Protein AF-A0A7C8HXV4-F1 (afdb_monomer_lite)

Radius of gyration: 32.76 Å; chains: 1; bounding box: 76×46×110 Å

Secondary structure (DSSP, 8-state):
--GGGTHHHHHHHHHHHHHHHHHHHHHHHHHHHHHHHHHHHHHHHHHHHHHHHHHHHHHHHHHHHHHHHHHHTTS-EEEEEEEETTEEEEEEEETTEE-----HHHHHHHHHHHHHHHHHHTHHHHTTPEEEEE---SS--HHHHHHHHHHIIIIIITTT--SEEEEE-S-HHHHHHHHHSPPPPS--TTS---------PPPP-

pLDDT: mean 75.81, std 14.18, range [35.12, 92.69]

Foldseek 3Di:
DVVVVCVVVVVVVVVVVVVVVVVVVVVVVVVVVVVVVVVVVVVVVVVVVVVVVQVLVQQLQVQLQVLQCVQPVQQRWHWDWDQDPVGTDTFTDRVPHTDPDDDPLRVLSSVLSSVLSNCVVCQVPQQEDEAEAEASDDDDDPSSLVSSLVSCQPRPQVVVSHPHYHYHHPDPVSVVSVVVGHHDPDDDPPDPDPPPDDPDDDDDD

Structure (mmCIF, N/CA/C/O backbone):
data_AF-A0A7C8HXV4-F1
#
_entry.id   AF-A0A7C8HXV4-F1
#
loop_
_atom_site.group_PDB
_atom_site.id
_atom_site.type_symbol
_atom_site.label_atom_id
_atom_site.label_alt_id
_atom_site.label_comp_id
_atom_site.label_asym_id
_atom_site.label_entity_id
_atom_site.label_seq_id
_atom_site.pdbx_PDB_ins_code
_atom_site.Cartn_x
_atom_site.Cartn_y
_atom_site.Cartn_z
_atom_site.occupancy
_atom_site.B_iso_or_equiv
_atom_site.auth_seq_id
_atom_site.auth_comp_id
_atom_site.auth_asym_id
_atom_site.auth_atom_id
_atom_site.pdbx_PDB_model_num
ATOM 1 N N . MET A 1 1 ? -52.756 25.825 73.556 1.00 52.72 1 MET A N 1
ATOM 2 C CA . MET A 1 1 ? -52.972 24.397 73.204 1.00 52.72 1 MET A CA 1
ATOM 3 C C . MET A 1 1 ? -52.881 24.039 71.703 1.00 52.72 1 MET A C 1
ATOM 5 O O . MET A 1 1 ? -52.789 22.853 71.403 1.00 52.72 1 MET A O 1
ATOM 9 N N . ARG A 1 2 ? -52.906 24.986 70.740 1.00 52.66 2 ARG A N 1
ATOM 10 C CA . ARG A 1 2 ? -52.762 24.676 69.291 1.00 52.66 2 ARG A CA 1
ATOM 11 C C . ARG A 1 2 ? -51.300 24.581 68.812 1.00 52.66 2 ARG A C 1
ATOM 13 O O . ARG A 1 2 ? -50.988 23.702 68.023 1.00 52.66 2 ARG A O 1
ATOM 20 N N . TYR A 1 3 ? -50.407 25.413 69.355 1.00 53.06 3 TYR A N 1
ATOM 21 C CA . TYR A 1 3 ? -48.995 25.487 68.944 1.00 53.06 3 TYR A CA 1
ATOM 22 C C . TYR A 1 3 ? -48.168 24.221 69.243 1.00 53.06 3 TYR A C 1
ATOM 24 O O . TYR A 1 3 ? -47.367 23.807 68.413 1.00 53.06 3 TYR A O 1
ATOM 32 N N . LEU A 1 4 ? -48.414 23.546 70.373 1.00 54.81 4 LEU A N 1
ATOM 33 C CA . LEU A 1 4 ? -47.686 22.324 70.758 1.00 54.81 4 LEU A CA 1
ATOM 34 C C . LEU A 1 4 ? -47.957 21.118 69.833 1.00 54.81 4 LEU A C 1
ATOM 36 O O . LEU A 1 4 ? -47.126 20.223 69.747 1.00 54.81 4 LEU A O 1
ATOM 40 N N . ARG A 1 5 ? -49.084 21.100 69.102 1.00 58.00 5 ARG A N 1
ATOM 41 C CA . ARG A 1 5 ? -49.440 20.014 68.165 1.00 58.00 5 ARG A CA 1
ATOM 42 C C . ARG A 1 5 ? -48.830 20.161 66.766 1.00 58.00 5 ARG A C 1
ATOM 44 O O . ARG A 1 5 ? -48.859 19.201 66.005 1.00 58.00 5 ARG A O 1
ATOM 51 N N . LEU A 1 6 ? -48.285 21.330 66.421 1.00 61.72 6 LEU A N 1
ATOM 52 C CA . LEU A 1 6 ? -47.768 21.627 65.075 1.00 61.72 6 LEU A CA 1
ATOM 53 C C . LEU A 1 6 ? -46.249 21.430 64.940 1.00 61.72 6 LEU A C 1
ATOM 55 O O . LEU A 1 6 ? -45.757 21.256 63.828 1.00 61.72 6 LEU A O 1
ATOM 59 N N . LEU A 1 7 ? -45.509 21.389 66.052 1.00 68.81 7 LEU A N 1
ATOM 60 C CA . LEU A 1 7 ? -44.058 21.151 66.068 1.00 68.81 7 LEU A CA 1
ATOM 61 C C . LEU A 1 7 ? -43.619 19.858 65.343 1.00 68.81 7 LEU A C 1
ATOM 63 O O . LEU A 1 7 ? -42.667 19.924 64.563 1.00 68.81 7 LEU A O 1
ATOM 67 N N . PRO A 1 8 ? -44.301 18.704 65.507 1.00 78.81 8 PRO A N 1
ATOM 68 C CA . PRO A 1 8 ? -43.936 17.478 64.791 1.00 78.81 8 PRO A CA 1
ATOM 69 C C . PRO A 1 8 ? -44.127 17.597 63.274 1.00 78.81 8 PRO A C 1
ATOM 71 O O . PRO A 1 8 ? -43.326 17.074 62.503 1.00 78.81 8 PRO A O 1
ATOM 74 N N . LEU A 1 9 ? -45.167 18.320 62.844 1.00 78.19 9 LEU A N 1
ATOM 75 C CA . LEU A 1 9 ? -45.483 18.556 61.434 1.00 78.19 9 LEU A CA 1
ATOM 76 C C . LEU A 1 9 ? -44.394 19.386 60.747 1.00 78.19 9 LEU A C 1
ATOM 78 O O . LEU A 1 9 ? -43.902 18.997 59.690 1.00 78.19 9 LEU A O 1
ATOM 82 N N . VAL A 1 10 ? -43.950 20.472 61.385 1.00 81.50 10 VAL A N 1
ATOM 83 C CA . VAL A 1 10 ? -42.862 21.321 60.868 1.00 81.50 10 VAL A CA 1
ATOM 84 C C . VAL A 1 10 ? -41.557 20.528 60.734 1.00 81.50 10 VAL A C 1
ATOM 86 O O . VAL A 1 10 ? -40.845 20.658 59.737 1.00 81.50 10 VAL A O 1
ATOM 89 N N . HIS A 1 11 ? -41.257 19.658 61.702 1.00 81.06 11 HIS A N 1
ATOM 90 C CA . HIS A 1 11 ? -40.053 18.828 61.668 1.00 81.06 11 HIS A CA 1
ATOM 91 C C . HIS A 1 11 ? -40.093 17.782 60.537 1.00 81.06 11 HIS A C 1
ATOM 93 O O . HIS A 1 11 ? -39.092 17.550 59.854 1.00 81.06 11 HIS A O 1
ATOM 99 N N . LEU A 1 12 ? -41.263 17.184 60.288 1.00 81.75 12 LEU A N 1
ATOM 100 C CA . LEU A 1 12 ? -41.471 16.248 59.181 1.00 81.75 12 LEU A CA 1
ATOM 101 C C . LEU A 1 12 ? -41.368 16.933 57.811 1.00 81.75 12 LEU A C 1
ATOM 103 O O . LEU A 1 12 ? -40.754 16.369 56.905 1.00 81.75 12 LEU A O 1
ATOM 107 N N . GLU A 1 13 ? -41.890 18.153 57.652 1.00 86.31 13 GLU A N 1
ATOM 108 C CA . GLU A 1 13 ? -41.744 18.909 56.402 1.00 86.31 13 GLU A CA 1
ATOM 109 C C . GLU A 1 13 ? -40.287 19.275 56.104 1.00 86.31 13 GLU A C 1
ATOM 111 O O . GLU A 1 13 ? -39.832 19.116 54.969 1.00 86.31 13 GLU A O 1
ATOM 116 N N . GLN A 1 14 ? -39.522 19.691 57.117 1.00 85.06 14 GLN A N 1
ATOM 117 C CA . GLN A 1 14 ? -38.088 19.956 56.965 1.00 85.06 14 GLN A CA 1
ATOM 118 C C . GLN A 1 14 ? -37.325 18.698 56.532 1.00 85.06 14 GLN A C 1
ATOM 120 O O . GLN A 1 14 ? -36.509 18.753 55.607 1.00 85.06 14 GLN A O 1
ATOM 125 N N . LYS A 1 15 ? -37.625 17.547 57.147 1.00 89.44 15 LYS A N 1
ATOM 126 C CA . LYS A 1 15 ? -37.007 16.260 56.798 1.00 89.44 15 LYS A CA 1
ATOM 127 C C . LYS A 1 15 ? -37.373 15.817 55.379 1.00 89.44 15 LYS A C 1
ATOM 129 O O . LYS A 1 15 ? -36.495 15.381 54.637 1.00 89.44 15 LYS A O 1
ATOM 134 N N . LYS A 1 16 ? -38.633 16.003 54.968 1.00 89.38 16 LYS A N 1
ATOM 135 C CA . LYS A 1 16 ? -39.103 15.746 53.597 1.00 89.38 16 LYS A CA 1
ATOM 136 C C . LYS A 1 16 ? -38.355 16.605 52.576 1.00 89.38 16 LYS A C 1
ATOM 138 O O . LYS A 1 16 ? -37.881 16.071 51.579 1.00 89.38 16 LYS A O 1
ATOM 143 N N . LYS A 1 17 ? -38.184 17.904 52.845 1.00 87.12 17 LYS A N 1
ATOM 144 C CA . LYS A 1 17 ? -37.451 18.832 51.965 1.00 87.12 17 LYS A CA 1
ATOM 145 C C . LYS A 1 17 ? -35.981 18.428 51.802 1.00 87.12 17 LYS A C 1
ATOM 147 O O . LYS A 1 17 ? -35.442 18.484 50.701 1.00 87.12 17 LYS A O 1
ATOM 152 N N . LYS A 1 18 ? -35.348 17.970 52.888 1.00 87.38 18 LYS A N 1
ATOM 153 C CA . LYS A 1 18 ? -33.961 17.476 52.883 1.00 87.38 18 LYS A CA 1
ATOM 154 C C . LYS A 1 18 ? -33.809 16.211 52.028 1.00 87.38 18 LYS A C 1
ATOM 156 O O . LYS A 1 18 ? -32.955 16.175 51.14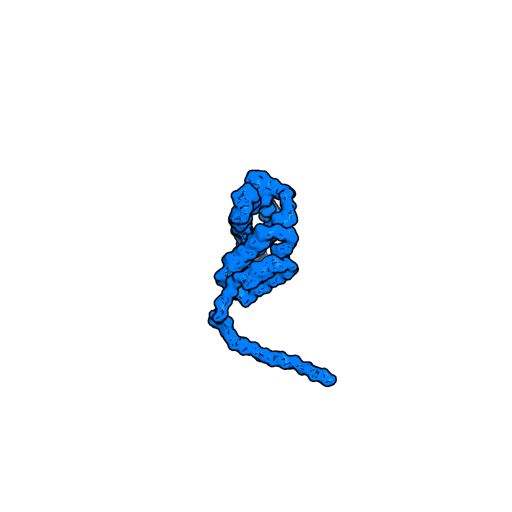9 1.00 87.38 18 LYS A O 1
ATOM 161 N N . LEU A 1 19 ? -34.704 15.237 52.217 1.00 82.56 19 LEU A N 1
ATOM 162 C CA . LEU A 1 19 ? -34.737 13.994 51.435 1.00 82.56 19 LEU A CA 1
ATOM 163 C C . LEU A 1 19 ? -35.031 14.240 49.947 1.00 82.56 19 LEU A C 1
ATOM 165 O O . LEU A 1 19 ? -34.429 13.604 49.086 1.00 82.56 19 LEU A O 1
ATOM 169 N N . GLN A 1 20 ? -35.924 15.181 49.627 1.00 84.94 20 GLN A N 1
ATOM 170 C CA . GLN A 1 20 ? -36.203 15.568 48.240 1.00 84.94 20 GLN A CA 1
ATOM 171 C C . GLN A 1 20 ? -34.965 16.159 47.556 1.00 84.94 20 GLN A C 1
ATOM 173 O O . GLN A 1 20 ? -34.662 15.787 46.424 1.00 84.94 20 GLN A O 1
ATOM 178 N N . ASN A 1 21 ? -34.213 17.015 48.252 1.00 83.25 21 ASN A N 1
ATOM 179 C CA . ASN A 1 21 ? -32.969 17.572 47.723 1.00 83.25 21 ASN A CA 1
ATOM 180 C C . ASN A 1 21 ? -31.903 16.490 47.485 1.00 83.25 21 ASN A C 1
ATOM 182 O O . ASN A 1 21 ? -31.260 16.498 46.437 1.00 83.25 21 ASN A O 1
ATOM 186 N N . GLU A 1 22 ? -31.738 15.539 48.407 1.00 82.94 22 GLU A N 1
ATOM 187 C CA . GLU A 1 22 ? -30.810 14.407 48.243 1.00 82.94 22 GLU A CA 1
ATOM 188 C C . GLU A 1 22 ? -31.204 13.497 47.064 1.00 82.94 22 GLU A C 1
ATOM 190 O O . GLU A 1 22 ? -30.342 13.095 46.278 1.00 82.94 22 GLU A O 1
ATOM 195 N N . CYS A 1 23 ? -32.504 13.240 46.871 1.00 77.94 23 CYS A N 1
ATOM 196 C CA . CYS A 1 23 ? -33.024 12.528 45.697 1.00 77.94 23 CYS A CA 1
ATOM 197 C C . CYS A 1 23 ? -32.734 13.269 44.382 1.00 77.94 23 CYS A C 1
ATOM 199 O O . CYS A 1 23 ? -32.290 12.657 43.412 1.00 77.94 23 CYS A O 1
ATOM 201 N N . SER A 1 24 ? -32.923 14.591 44.330 1.00 79.62 24 SER A N 1
ATOM 202 C CA . SER A 1 24 ? -32.566 15.370 43.137 1.00 79.62 24 SER A CA 1
ATOM 203 C C . SER A 1 24 ? -31.059 15.374 42.869 1.00 79.62 24 SER A C 1
ATOM 205 O O . SER A 1 24 ? -30.648 15.292 41.713 1.00 79.62 24 SER A O 1
ATOM 207 N N . ASN A 1 25 ? -30.226 15.447 43.910 1.00 83.38 25 ASN A N 1
ATOM 208 C CA . ASN A 1 25 ? -28.771 15.459 43.749 1.00 83.38 25 ASN A CA 1
ATOM 209 C C . ASN A 1 25 ? -28.239 14.115 43.235 1.00 83.38 25 ASN A C 1
ATOM 211 O O . ASN A 1 25 ? -27.406 14.080 42.334 1.00 83.38 25 ASN A O 1
ATOM 215 N N . THR A 1 26 ? -28.756 13.006 43.765 1.00 79.31 26 THR A N 1
ATOM 216 C CA . THR A 1 26 ? -28.397 11.654 43.308 1.00 79.31 26 THR A CA 1
ATOM 217 C C . THR A 1 26 ? -28.854 11.377 41.875 1.00 79.31 26 THR A C 1
ATOM 219 O O . THR A 1 26 ? -28.131 10.709 41.135 1.00 79.31 26 THR A O 1
ATOM 222 N N . GLY A 1 27 ? -29.995 11.933 41.449 1.00 84.00 27 GLY A N 1
ATOM 223 C CA . GLY A 1 27 ? -30.436 11.908 40.049 1.00 84.00 27 GLY A CA 1
ATOM 224 C C . GLY A 1 27 ? -29.436 12.587 39.107 1.00 84.00 27 GLY A C 1
ATOM 225 O O . GLY A 1 27 ? -28.948 11.956 38.171 1.00 84.00 27 GLY A O 1
ATOM 226 N N . LYS A 1 28 ? -29.033 13.824 39.424 1.00 85.69 28 LYS A N 1
ATOM 227 C CA . LYS A 1 28 ? -28.025 14.570 38.646 1.00 85.69 28 LYS A CA 1
ATOM 228 C C . LYS A 1 28 ? -26.676 13.852 38.582 1.00 85.69 28 LYS A C 1
ATOM 230 O O . LYS A 1 28 ? -26.030 13.847 37.536 1.00 85.69 28 LYS A O 1
ATOM 235 N N . LEU A 1 29 ? -26.256 13.230 39.687 1.00 85.31 29 LEU A N 1
ATOM 236 C CA . LEU A 1 29 ? -25.007 12.466 39.762 1.00 85.31 29 LEU A CA 1
ATOM 237 C C . LEU A 1 29 ? -25.039 11.217 38.862 1.00 85.31 29 LEU A C 1
ATOM 239 O O . LEU A 1 29 ? -24.040 10.867 38.237 1.00 85.31 29 LEU A O 1
ATOM 243 N N . LYS A 1 30 ? -26.199 10.554 38.763 1.00 90.94 30 LYS A N 1
ATOM 244 C CA . LYS A 1 30 ? -26.404 9.428 37.840 1.00 90.94 30 LYS A CA 1
ATOM 245 C C . LYS A 1 30 ? -26.351 9.864 36.381 1.00 90.94 30 LYS A C 1
ATOM 247 O O . LYS A 1 30 ? -25.728 9.171 35.585 1.00 90.94 30 LYS A O 1
ATOM 252 N N . GLU A 1 31 ? -26.979 10.985 36.037 1.00 87.69 31 GLU A N 1
ATOM 253 C CA . GLU A 1 31 ? -26.961 11.527 34.671 1.00 87.69 31 GLU A CA 1
ATOM 254 C C . GLU A 1 31 ? -25.539 11.890 34.231 1.00 87.69 31 GLU A C 1
ATOM 256 O O . GLU A 1 31 ? -25.104 11.481 33.156 1.00 87.69 31 GLU A O 1
ATOM 261 N N . THR A 1 32 ? -24.776 12.570 35.094 1.00 89.00 32 THR A N 1
ATOM 262 C CA . THR A 1 32 ? -23.360 12.876 34.826 1.00 89.00 32 THR A CA 1
ATOM 263 C C . THR A 1 32 ? -22.519 11.611 34.696 1.00 89.00 32 THR A C 1
ATOM 265 O O . THR A 1 32 ? -21.741 11.500 33.751 1.00 89.00 32 THR A O 1
ATOM 268 N N . TYR A 1 33 ? -22.702 10.621 35.575 1.00 87.62 33 TYR A N 1
ATOM 269 C CA . TYR A 1 33 ? -22.025 9.326 35.452 1.00 87.62 33 TYR A CA 1
ATOM 270 C C . TYR A 1 33 ? -22.322 8.640 34.109 1.00 87.62 33 TYR A C 1
ATOM 272 O O . TYR A 1 33 ? -21.409 8.131 33.460 1.00 87.62 33 TYR A O 1
ATOM 280 N N . LEU A 1 34 ? -23.584 8.645 33.670 1.00 89.75 34 LEU A N 1
ATOM 281 C CA . LEU A 1 34 ? -23.990 8.031 32.405 1.00 89.75 34 LEU A CA 1
ATOM 282 C C . LEU A 1 34 ? -23.404 8.765 31.192 1.00 89.75 34 LEU A C 1
ATOM 284 O O . LEU A 1 34 ? -22.967 8.114 30.242 1.00 89.75 34 LEU A O 1
ATOM 288 N N . HIS A 1 35 ? -23.337 10.098 31.250 1.00 90.19 35 HIS A N 1
ATOM 289 C CA . HIS A 1 35 ? -22.693 10.923 30.231 1.00 90.19 35 HIS A CA 1
ATOM 290 C C . HIS A 1 35 ? -21.201 10.586 30.099 1.00 90.19 35 HIS A C 1
ATOM 292 O O . HIS A 1 35 ? -20.760 10.187 29.025 1.00 90.19 35 HIS A O 1
ATOM 298 N N . TYR A 1 36 ? -20.439 10.623 31.198 1.00 89.00 36 TYR A N 1
ATOM 299 C CA . TYR A 1 36 ? -19.009 10.287 31.167 1.00 89.00 36 TYR A CA 1
ATOM 300 C C . TYR A 1 36 ? -18.746 8.838 30.747 1.00 89.00 36 TYR A C 1
ATOM 302 O O . TYR A 1 36 ? -17.787 8.573 30.028 1.00 89.00 36 TYR A O 1
ATOM 310 N N . LYS A 1 37 ? -19.609 7.897 31.146 1.00 91.56 37 LYS A N 1
ATOM 311 C CA . LYS A 1 37 ? -19.517 6.498 30.708 1.00 91.56 37 LYS A CA 1
ATOM 312 C C . LYS A 1 37 ? -19.722 6.350 29.198 1.00 91.56 37 LYS A C 1
ATOM 314 O O . LYS A 1 37 ? -19.075 5.506 28.585 1.00 91.56 37 LYS A O 1
ATOM 319 N N . THR A 1 38 ? -20.611 7.150 28.611 1.00 91.56 38 THR A N 1
ATOM 320 C CA . THR A 1 38 ? -20.852 7.160 27.161 1.00 91.56 38 THR A CA 1
ATOM 321 C C . THR A 1 38 ? -19.653 7.749 26.426 1.00 91.56 38 THR A C 1
ATOM 323 O O . THR A 1 38 ? -19.114 7.080 25.551 1.00 91.56 38 THR A O 1
ATOM 326 N N . ASN A 1 39 ? -19.143 8.902 26.872 1.00 92.69 39 ASN A N 1
ATOM 327 C CA . ASN A 1 39 ? -17.948 9.519 26.288 1.00 92.69 39 ASN A CA 1
ATOM 328 C C . ASN A 1 39 ? -16.723 8.595 26.379 1.00 92.69 39 ASN A C 1
ATOM 330 O O . ASN A 1 39 ? -15.956 8.500 25.431 1.00 92.69 39 ASN A O 1
ATOM 334 N N . LEU A 1 40 ? -16.542 7.872 27.494 1.00 88.75 40 LEU A N 1
ATOM 335 C CA . LEU A 1 40 ? -15.472 6.875 27.619 1.00 88.75 40 LEU A CA 1
ATOM 336 C C . LEU A 1 40 ? -15.614 5.742 26.602 1.00 88.75 40 LEU A C 1
ATOM 338 O O . LEU A 1 40 ? -14.617 5.259 26.080 1.00 88.75 40 LEU A O 1
ATOM 342 N N . LYS A 1 41 ? -16.843 5.303 26.323 1.00 91.69 41 LYS A N 1
ATOM 343 C CA . LYS A 1 41 ? -17.090 4.260 25.327 1.00 91.69 41 LYS A CA 1
ATOM 344 C C . LYS A 1 41 ? -16.780 4.757 23.913 1.00 91.69 41 LYS A C 1
ATOM 346 O O . LYS A 1 41 ? -16.174 4.017 23.143 1.00 91.69 41 LYS A O 1
ATOM 351 N N . GLU A 1 42 ? -17.186 5.981 23.588 1.00 90.88 42 GLU A N 1
ATOM 352 C CA . GLU A 1 42 ? -16.879 6.624 22.305 1.00 90.88 42 GLU A CA 1
ATOM 353 C C . GLU A 1 42 ? -15.368 6.794 22.131 1.00 90.88 42 GLU A C 1
ATOM 355 O O . GLU A 1 42 ? -14.821 6.328 21.136 1.00 90.88 42 GLU A O 1
ATOM 360 N N . LEU A 1 43 ? -14.682 7.329 23.146 1.00 89.69 43 LEU A N 1
ATOM 361 C CA . LEU A 1 43 ? -13.233 7.523 23.125 1.00 89.69 43 LEU A CA 1
ATOM 362 C C . LEU A 1 43 ? -12.472 6.197 23.000 1.00 89.69 43 LEU A C 1
ATOM 364 O O . LEU A 1 43 ? -11.527 6.109 22.229 1.00 89.69 43 LEU A O 1
ATOM 368 N N . ASN A 1 44 ? -12.901 5.146 23.706 1.00 86.25 44 ASN A N 1
ATOM 369 C CA . ASN A 1 44 ? -12.293 3.820 23.567 1.00 86.25 44 ASN A CA 1
ATOM 370 C C . ASN A 1 44 ? -12.493 3.235 22.163 1.00 86.25 44 ASN A C 1
ATOM 372 O O . ASN A 1 44 ? -11.589 2.588 21.652 1.00 86.25 44 ASN A O 1
ATOM 376 N N . SER A 1 45 ? -13.650 3.477 21.539 1.00 83.25 45 SER A N 1
ATOM 377 C CA . SER A 1 45 ? -13.902 3.026 20.163 1.00 83.25 45 SER A CA 1
ATOM 378 C C . SER A 1 45 ? -13.023 3.785 19.163 1.00 83.25 45 SER A C 1
ATOM 380 O O . SER A 1 45 ? -12.550 3.211 18.190 1.00 83.25 45 SER A O 1
ATOM 382 N N . GLU A 1 46 ? -12.782 5.075 19.404 1.00 88.38 46 GLU A N 1
ATOM 383 C CA . GLU A 1 46 ? -11.873 5.889 18.594 1.00 88.38 46 GLU A CA 1
ATOM 384 C C . GLU A 1 46 ? -10.408 5.456 18.766 1.00 88.38 46 GLU A C 1
ATOM 386 O O . GLU A 1 46 ? -9.688 5.349 17.777 1.00 88.38 46 GLU A O 1
ATOM 391 N N . ILE A 1 47 ? -9.987 5.129 19.995 1.00 80.62 47 ILE A N 1
ATOM 392 C CA . ILE A 1 47 ? -8.661 4.559 20.278 1.00 80.62 47 ILE A CA 1
ATOM 393 C C . ILE A 1 47 ? -8.471 3.237 19.529 1.00 80.62 47 ILE A C 1
ATOM 395 O O . ILE A 1 47 ? -7.473 3.088 18.835 1.00 80.62 47 ILE A O 1
ATOM 399 N N . GLU A 1 48 ? -9.435 2.318 19.611 1.00 76.19 48 GLU A N 1
ATOM 400 C CA . GLU A 1 48 ? -9.367 1.011 18.940 1.00 76.19 48 GLU A CA 1
ATOM 401 C C . GLU A 1 48 ? -9.231 1.165 17.413 1.00 76.19 48 GLU A C 1
ATOM 403 O O . GLU A 1 48 ? -8.382 0.532 16.789 1.00 76.19 48 GLU A O 1
ATOM 408 N N . LEU A 1 49 ? -9.987 2.091 16.809 1.00 77.31 49 LEU A N 1
ATOM 409 C CA . LEU A 1 49 ? -9.875 2.400 15.379 1.00 77.31 49 LEU A CA 1
ATOM 410 C C . LEU A 1 49 ? -8.500 2.969 14.993 1.00 77.31 49 LEU A C 1
ATOM 412 O O . LEU A 1 49 ? -7.977 2.636 13.928 1.00 77.31 49 LEU A O 1
ATOM 416 N N . LEU A 1 50 ? -7.925 3.841 15.824 1.00 75.62 50 LEU A N 1
ATOM 417 C CA . LEU A 1 50 ? -6.604 4.427 15.582 1.00 75.62 50 LEU A CA 1
ATOM 418 C C . LEU A 1 50 ? -5.480 3.396 15.766 1.00 75.62 50 LEU A C 1
ATOM 420 O O . LEU A 1 50 ? -4.519 3.398 14.997 1.00 75.62 50 LEU A O 1
ATOM 424 N N . GLU A 1 51 ? -5.599 2.496 16.743 1.00 72.19 51 GLU A N 1
ATOM 425 C CA . GLU A 1 51 ? -4.646 1.403 16.967 1.00 72.19 51 GLU A CA 1
ATOM 426 C C . GLU A 1 51 ? -4.615 0.426 15.785 1.00 72.19 51 GLU A C 1
ATOM 428 O O . GLU A 1 51 ? -3.532 0.069 15.311 1.00 72.19 51 GLU A O 1
ATOM 433 N N . ASP A 1 52 ? -5.781 0.067 15.244 1.00 69.81 52 ASP A N 1
ATOM 434 C CA . ASP A 1 52 ? -5.886 -0.773 14.046 1.00 69.81 52 ASP A CA 1
ATOM 435 C C . ASP A 1 52 ? -5.240 -0.111 12.820 1.00 69.81 52 ASP A C 1
ATOM 437 O O . ASP A 1 52 ? -4.504 -0.760 12.070 1.00 69.81 52 ASP A O 1
ATOM 441 N N . GLN A 1 53 ? -5.459 1.195 12.628 1.00 69.12 53 GLN A N 1
ATOM 442 C CA . GLN A 1 53 ? -4.833 1.953 11.540 1.00 69.12 53 GLN A CA 1
ATOM 443 C C . GLN A 1 53 ? -3.306 1.965 11.654 1.00 69.12 53 GLN A C 1
ATOM 445 O O . GLN A 1 53 ? -2.615 1.703 10.668 1.00 69.12 53 GLN A O 1
ATOM 450 N N . LEU A 1 54 ? -2.776 2.209 12.855 1.00 70.62 54 LEU A N 1
ATOM 451 C CA . LEU A 1 54 ? -1.335 2.201 13.116 1.00 70.62 54 LEU A CA 1
ATOM 452 C C . LEU A 1 54 ? -0.716 0.816 12.892 1.00 70.62 54 LEU A C 1
ATOM 454 O O . LEU A 1 54 ? 0.409 0.706 12.397 1.00 70.62 54 LEU A O 1
ATOM 458 N N . SER A 1 55 ? -1.438 -0.245 13.251 1.00 71.06 55 SER A N 1
ATOM 459 C CA . SER A 1 55 ? -1.001 -1.625 13.040 1.00 71.06 55 SER A CA 1
ATOM 460 C C . SER A 1 55 ? -0.883 -1.954 11.546 1.00 71.06 55 SER A C 1
ATOM 462 O O . SER A 1 55 ? 0.168 -2.417 11.093 1.00 71.06 55 SER A O 1
ATOM 464 N N . ASP A 1 56 ? -1.911 -1.623 10.758 1.00 70.81 56 ASP A N 1
ATOM 465 C CA . ASP A 1 56 ? -1.921 -1.822 9.301 1.00 70.81 56 ASP A CA 1
ATOM 466 C C . ASP A 1 56 ? -0.819 -1.003 8.602 1.00 70.81 56 ASP A C 1
ATOM 468 O O . ASP A 1 56 ? -0.132 -1.490 7.703 1.00 70.81 56 ASP A O 1
ATOM 472 N N . GLU A 1 57 ? -0.571 0.227 9.056 1.00 72.31 57 GLU A N 1
ATOM 473 C CA . GLU A 1 57 ? 0.509 1.073 8.536 1.00 72.31 57 GLU A CA 1
ATOM 474 C C . GLU A 1 57 ? 1.907 0.490 8.791 1.00 72.31 57 GLU A C 1
ATOM 476 O O . GLU A 1 57 ? 2.756 0.488 7.888 1.00 72.31 57 GLU A O 1
ATOM 481 N N . LYS A 1 58 ? 2.151 -0.050 9.992 1.00 74.75 58 LYS A N 1
ATOM 482 C CA . LYS A 1 58 ? 3.430 -0.690 10.341 1.00 74.75 58 LYS A CA 1
ATOM 483 C C . LYS A 1 58 ? 3.674 -1.955 9.516 1.00 74.75 58 LYS A C 1
ATOM 485 O O . LYS A 1 58 ? 4.800 -2.174 9.061 1.00 74.75 58 LYS A O 1
ATOM 490 N N . GLU A 1 59 ? 2.643 -2.762 9.279 1.00 76.50 59 GLU A N 1
ATOM 491 C CA . GLU A 1 59 ? 2.729 -3.942 8.409 1.00 76.50 59 GLU A CA 1
ATOM 492 C C . GLU A 1 59 ? 2.939 -3.561 6.936 1.00 76.50 59 GLU A C 1
ATOM 494 O O . GLU A 1 59 ? 3.783 -4.149 6.252 1.00 76.50 59 GLU A O 1
ATOM 499 N N . GLY A 1 60 ? 2.263 -2.512 6.460 1.00 76.00 60 GLY A N 1
ATOM 500 C CA . GLY A 1 60 ? 2.479 -1.950 5.129 1.00 76.00 60 GLY A CA 1
ATOM 501 C C . GLY A 1 60 ? 3.937 -1.544 4.902 1.00 76.00 60 GLY A C 1
ATOM 502 O O . GLY A 1 60 ? 4.529 -1.904 3.884 1.00 76.00 60 GLY A O 1
ATOM 503 N N . ALA A 1 61 ? 4.567 -0.877 5.873 1.00 76.44 61 ALA A N 1
ATOM 504 C CA . ALA A 1 61 ? 5.967 -0.469 5.759 1.00 76.44 61 ALA A CA 1
ATOM 505 C C . ALA A 1 61 ? 6.958 -1.636 5.664 1.00 76.44 61 ALA A C 1
ATOM 507 O O . ALA A 1 61 ? 7.951 -1.548 4.931 1.00 76.44 61 ALA A O 1
ATOM 508 N N . LYS A 1 62 ? 6.690 -2.737 6.376 1.00 81.88 62 LYS A N 1
ATOM 509 C CA . LYS A 1 62 ? 7.498 -3.960 6.280 1.00 81.88 62 LYS A CA 1
ATOM 510 C C . LYS A 1 62 ? 7.410 -4.558 4.878 1.00 81.88 62 LYS A C 1
ATOM 512 O O . LYS A 1 62 ? 8.450 -4.824 4.279 1.00 81.88 62 LYS A O 1
ATOM 517 N N . LYS A 1 63 ? 6.198 -4.677 4.326 1.00 82.06 63 LYS A N 1
ATOM 518 C CA . LYS A 1 63 ? 5.977 -5.178 2.957 1.00 82.06 63 LYS A CA 1
ATOM 519 C C . LYS A 1 63 ? 6.639 -4.291 1.905 1.00 82.06 63 LYS A C 1
ATOM 521 O O . LYS A 1 63 ? 7.301 -4.794 1.006 1.00 82.06 63 LYS A O 1
ATOM 526 N N . VAL A 1 64 ? 6.530 -2.967 2.039 1.00 82.62 64 VAL A N 1
ATOM 527 C CA . VAL A 1 64 ? 7.216 -2.029 1.134 1.00 82.62 64 VAL A CA 1
ATOM 528 C C . VAL A 1 64 ? 8.726 -2.248 1.169 1.00 82.62 64 VAL A C 1
ATOM 530 O O . VAL A 1 64 ? 9.355 -2.331 0.119 1.00 82.62 64 VAL A O 1
ATOM 533 N N . THR A 1 65 ? 9.308 -2.391 2.360 1.00 81.62 65 THR A N 1
ATOM 534 C CA . THR A 1 65 ? 10.738 -2.690 2.510 1.00 81.62 65 THR A CA 1
ATOM 535 C C . THR A 1 65 ? 11.121 -4.015 1.855 1.00 81.62 65 THR A C 1
ATOM 537 O O . THR A 1 65 ? 12.154 -4.088 1.196 1.00 81.62 65 THR A O 1
ATOM 540 N N . GLU A 1 66 ? 10.296 -5.052 1.992 1.00 84.19 66 GLU A N 1
ATOM 541 C CA . GLU A 1 66 ? 10.507 -6.340 1.329 1.00 84.19 66 GLU A CA 1
ATOM 542 C C . GLU A 1 66 ? 10.529 -6.192 -0.201 1.00 84.19 66 GLU A C 1
ATOM 544 O O . GLU A 1 66 ? 11.480 -6.629 -0.851 1.00 84.19 66 GLU A O 1
ATOM 549 N N . TYR A 1 67 ? 9.543 -5.498 -0.778 1.00 82.12 67 TYR A N 1
ATOM 550 C CA . TYR A 1 67 ? 9.485 -5.252 -2.221 1.00 82.12 67 TYR A CA 1
ATOM 551 C C . TYR A 1 67 ? 10.679 -4.435 -2.728 1.00 82.12 67 TYR A C 1
ATOM 553 O O . TYR A 1 67 ? 11.243 -4.758 -3.774 1.00 82.12 67 TYR A O 1
ATOM 561 N N . LEU A 1 68 ? 11.097 -3.409 -1.980 1.00 78.69 68 LEU A N 1
ATOM 562 C CA . LEU A 1 68 ? 12.257 -2.585 -2.327 1.00 78.69 68 LEU A CA 1
ATOM 563 C C . LEU A 1 68 ? 13.565 -3.385 -2.261 1.00 78.69 68 LEU A C 1
ATOM 565 O O . LEU A 1 68 ? 14.391 -3.285 -3.169 1.00 78.69 68 LEU A O 1
ATOM 569 N N . ASN A 1 69 ? 13.750 -4.208 -1.226 1.00 77.81 69 ASN A N 1
ATOM 570 C CA . ASN A 1 69 ? 14.950 -5.030 -1.062 1.00 77.81 69 ASN A CA 1
ATOM 571 C C . ASN A 1 69 ? 15.085 -6.085 -2.163 1.00 77.81 69 ASN A C 1
ATOM 573 O O . ASN A 1 69 ? 16.188 -6.297 -2.668 1.00 77.81 69 ASN A O 1
ATOM 577 N N . ASN A 1 70 ? 13.971 -6.694 -2.573 1.00 73.19 70 ASN A N 1
ATOM 578 C CA . ASN A 1 70 ? 13.953 -7.676 -3.655 1.00 73.19 70 ASN A CA 1
ATOM 579 C C . ASN A 1 70 ? 14.388 -7.080 -5.005 1.00 73.19 70 ASN A C 1
ATOM 581 O O . ASN A 1 70 ? 14.895 -7.811 -5.852 1.00 73.19 70 ASN A O 1
ATOM 585 N N . PHE A 1 71 ? 14.217 -5.769 -5.209 1.00 68.56 71 PHE A N 1
ATOM 586 C CA . PHE A 1 71 ? 14.596 -5.097 -6.452 1.00 68.56 71 PHE A CA 1
ATOM 587 C C . PHE A 1 71 ? 15.992 -4.477 -6.413 1.00 68.56 71 PHE A C 1
ATOM 589 O O . PHE A 1 71 ? 16.774 -4.654 -7.345 1.00 68.56 71 PHE A O 1
ATOM 596 N N . PHE A 1 72 ? 16.320 -3.735 -5.352 1.00 67.50 72 PHE A N 1
ATOM 597 C CA . PHE A 1 72 ? 17.500 -2.875 -5.384 1.00 67.50 72 PHE A CA 1
ATOM 598 C C . PHE A 1 72 ? 18.828 -3.586 -5.148 1.00 67.50 72 PHE A C 1
ATOM 600 O O . PHE A 1 72 ? 19.829 -2.941 -5.443 1.00 67.50 72 PHE A O 1
ATOM 607 N N . GLY A 1 73 ? 18.851 -4.846 -4.674 1.00 57.47 73 GLY A N 1
ATOM 608 C CA . GLY A 1 73 ? 19.980 -5.810 -4.636 1.00 57.47 73 GLY A CA 1
ATOM 609 C C . GLY A 1 73 ? 21.295 -5.384 -3.946 1.00 57.47 73 GLY A C 1
ATOM 610 O O . GLY A 1 73 ? 21.883 -6.144 -3.184 1.00 57.47 73 GLY A O 1
ATOM 611 N N . HIS A 1 74 ? 21.752 -4.160 -4.199 1.00 51.19 74 HIS A N 1
ATOM 612 C CA . HIS A 1 74 ? 22.987 -3.520 -3.764 1.00 51.19 74 HIS A CA 1
ATOM 613 C C . HIS A 1 74 ? 22.774 -2.095 -3.199 1.00 51.19 74 HIS A C 1
ATOM 615 O O . HIS A 1 74 ? 23.647 -1.593 -2.496 1.00 51.19 74 HIS A O 1
ATOM 621 N N . SER A 1 75 ? 21.616 -1.463 -3.447 1.00 56.38 75 SER A N 1
ATOM 622 C CA . SER A 1 75 ? 21.280 -0.087 -3.024 1.00 56.38 75 SER A CA 1
ATOM 623 C C . SER A 1 75 ? 20.002 -0.057 -2.178 1.00 56.38 75 SER A C 1
ATOM 625 O O . SER A 1 75 ? 19.069 0.680 -2.488 1.00 56.38 75 SER A O 1
ATOM 627 N N . SER A 1 76 ? 19.901 -0.921 -1.167 1.00 63.44 76 SER A N 1
ATOM 628 C CA . SER A 1 76 ? 18.652 -1.222 -0.456 1.00 63.44 76 SER A CA 1
ATOM 629 C C . SER A 1 76 ? 18.046 0.006 0.234 1.00 63.44 76 SER A C 1
ATOM 631 O O . SER A 1 76 ? 18.395 0.369 1.361 1.00 63.44 76 SER A O 1
ATOM 633 N N . LEU A 1 77 ? 17.108 0.650 -0.464 1.00 76.25 77 LEU A N 1
ATOM 634 C CA . LEU A 1 77 ? 16.184 1.606 0.124 1.00 76.25 77 LEU A CA 1
ATOM 635 C C . LEU A 1 77 ? 15.285 0.856 1.106 1.00 76.25 77 LEU A C 1
ATOM 637 O O . LEU A 1 77 ? 14.567 -0.064 0.731 1.00 76.25 77 LEU A O 1
ATOM 641 N N . THR A 1 78 ? 15.333 1.256 2.369 1.00 78.50 78 THR A N 1
ATOM 642 C CA . THR A 1 78 ? 14.526 0.670 3.441 1.00 78.50 78 THR A CA 1
ATOM 643 C C . THR A 1 78 ? 13.531 1.699 3.951 1.00 78.50 78 THR A C 1
ATOM 645 O O . THR A 1 78 ? 13.924 2.822 4.277 1.00 78.50 78 THR A O 1
ATOM 648 N N . LEU A 1 79 ? 12.257 1.318 4.052 1.00 81.75 79 LEU A N 1
ATOM 649 C CA . LEU A 1 79 ? 11.209 2.154 4.626 1.00 81.75 79 LEU A CA 1
ATOM 650 C C . LEU A 1 79 ? 11.073 1.826 6.118 1.00 81.75 79 LEU A C 1
ATOM 652 O O . LEU A 1 79 ? 10.691 0.718 6.490 1.00 81.75 79 LEU A O 1
ATOM 656 N N . LYS A 1 80 ? 11.377 2.785 6.993 1.00 80.06 80 LYS A N 1
ATOM 657 C CA . LYS A 1 80 ? 11.213 2.630 8.444 1.00 80.06 80 LYS A CA 1
ATOM 658 C C . LYS A 1 80 ? 10.057 3.491 8.937 1.00 80.06 80 LYS A C 1
ATOM 660 O O . LYS A 1 80 ? 9.957 4.659 8.565 1.00 80.06 80 LYS A O 1
ATOM 665 N N . CYS A 1 81 ? 9.223 2.918 9.801 1.00 73.62 81 CYS A N 1
ATOM 666 C CA . CYS A 1 81 ? 8.276 3.689 10.602 1.00 73.62 81 CYS A CA 1
ATOM 667 C C . CYS A 1 81 ? 9.029 4.356 11.753 1.00 73.62 81 CYS A C 1
ATOM 669 O O . CYS A 1 81 ? 9.754 3.684 12.487 1.00 73.62 81 CYS A O 1
ATOM 671 N N . VAL A 1 82 ? 8.851 5.661 11.902 1.00 76.50 82 VAL A N 1
ATOM 672 C CA . VAL A 1 82 ? 9.328 6.444 13.038 1.00 76.50 82 VAL A CA 1
ATOM 673 C C . VAL A 1 82 ? 8.092 6.981 13.746 1.00 76.50 82 VAL A C 1
ATOM 675 O O . VAL A 1 82 ? 7.314 7.732 13.155 1.00 76.50 82 VAL A O 1
ATOM 678 N N . ASP A 1 83 ? 7.897 6.552 14.990 1.00 67.38 83 ASP A N 1
ATOM 679 C CA . ASP A 1 83 ? 6.811 7.038 15.836 1.00 67.38 83 ASP A CA 1
ATOM 680 C C . ASP A 1 83 ? 7.190 8.449 16.341 1.00 67.38 83 ASP A C 1
ATOM 682 O O . ASP A 1 83 ? 8.179 8.612 17.058 1.00 67.38 83 ASP A O 1
ATOM 686 N N . GLU A 1 84 ? 6.446 9.483 15.933 1.00 67.44 84 GLU A N 1
ATOM 687 C CA . GLU A 1 84 ? 6.549 10.848 16.470 1.00 67.44 84 GLU A CA 1
ATOM 688 C C . GLU A 1 84 ? 5.328 11.167 17.352 1.00 67.44 84 GLU A C 1
ATOM 690 O O . GLU A 1 84 ? 4.265 10.564 17.215 1.00 67.44 84 GLU A O 1
ATOM 695 N N . GLU A 1 85 ? 5.436 12.185 18.217 1.00 56.25 85 GLU A N 1
ATOM 696 C CA . GLU A 1 85 ? 4.350 12.642 19.112 1.00 56.25 85 GLU A CA 1
ATOM 697 C C . GLU A 1 85 ? 3.037 13.015 18.386 1.00 56.25 85 GLU A C 1
ATOM 699 O O . GLU A 1 85 ? 1.995 13.148 19.023 1.00 56.25 85 GLU A O 1
ATOM 704 N N . LYS A 1 86 ? 3.077 13.206 17.059 1.00 57.12 86 LYS A N 1
ATOM 705 C CA . LYS A 1 86 ? 1.937 13.595 16.210 1.00 57.12 86 LYS A CA 1
ATOM 706 C C . LYS A 1 86 ? 1.549 12.550 15.155 1.00 57.12 86 LYS A C 1
ATOM 708 O O . LYS A 1 86 ? 0.801 12.884 14.239 1.00 57.12 86 LYS A O 1
ATOM 713 N N . GLY A 1 87 ? 2.048 11.319 15.264 1.00 60.62 87 GLY A N 1
ATOM 714 C CA . GLY A 1 87 ? 1.703 10.211 14.369 1.00 60.62 87 GLY A CA 1
ATOM 715 C C . GLY A 1 87 ? 2.916 9.481 13.795 1.00 60.62 87 GLY A C 1
ATOM 716 O O . GLY A 1 87 ? 4.068 9.800 14.097 1.00 60.62 87 GLY A O 1
ATOM 717 N N . THR A 1 88 ? 2.650 8.487 12.951 1.00 63.50 88 THR A N 1
ATOM 718 C CA . THR A 1 88 ? 3.685 7.679 12.300 1.00 63.50 88 THR A CA 1
ATOM 719 C C . THR A 1 88 ? 4.212 8.391 11.056 1.00 63.50 88 THR A C 1
ATOM 721 O O . THR A 1 88 ? 3.464 8.730 10.140 1.00 63.50 88 THR A O 1
ATOM 724 N N . LYS A 1 89 ? 5.527 8.623 11.001 1.00 74.56 89 LYS A N 1
ATOM 725 C CA . LYS A 1 89 ? 6.219 9.055 9.781 1.00 74.56 89 LYS A CA 1
ATOM 726 C C . LYS A 1 89 ? 6.960 7.891 9.154 1.00 74.56 89 LYS A C 1
ATOM 728 O O . LYS A 1 89 ? 7.618 7.112 9.841 1.00 74.56 89 LYS A O 1
ATOM 733 N N . PHE A 1 90 ? 6.953 7.844 7.829 1.00 77.06 90 PHE A N 1
ATOM 734 C CA . PHE A 1 90 ? 7.826 6.950 7.080 1.00 77.06 90 PHE A CA 1
ATOM 735 C C . PHE A 1 90 ? 9.112 7.683 6.706 1.00 77.06 90 PHE A C 1
ATOM 737 O O . PHE A 1 90 ? 9.079 8.759 6.110 1.00 77.06 90 PHE A O 1
ATOM 744 N N . SER A 1 91 ? 10.250 7.099 7.067 1.00 81.25 91 SER A N 1
ATOM 745 C CA . SER A 1 91 ? 11.576 7.594 6.701 1.00 81.25 91 SER A CA 1
ATOM 746 C C . SER A 1 91 ? 12.297 6.561 5.847 1.00 81.25 91 SER A C 1
ATOM 748 O O . SER A 1 91 ? 12.346 5.378 6.189 1.00 81.25 91 SER A O 1
ATOM 750 N N . LEU A 1 92 ? 12.866 7.014 4.732 1.00 84.81 92 LEU A N 1
ATOM 751 C CA . LEU A 1 92 ? 13.647 6.178 3.825 1.00 84.81 92 LEU A CA 1
ATOM 752 C C . LEU A 1 92 ? 15.120 6.204 4.218 1.00 84.81 92 LEU A C 1
ATOM 754 O O . LEU A 1 92 ? 15.670 7.261 4.529 1.00 84.81 92 LEU A O 1
ATOM 758 N N . TYR A 1 93 ? 15.769 5.047 4.160 1.00 83.25 93 TYR A N 1
ATOM 759 C CA . TYR A 1 93 ? 17.183 4.872 4.485 1.00 83.25 93 TYR A CA 1
ATOM 760 C C . TYR A 1 93 ? 17.914 4.152 3.353 1.00 83.25 93 TYR A C 1
ATOM 762 O O . TYR A 1 93 ? 17.354 3.246 2.746 1.00 83.25 93 TYR A O 1
ATOM 770 N N . ARG A 1 94 ? 19.170 4.528 3.097 1.00 84.06 94 ARG A N 1
ATOM 771 C CA . ARG A 1 94 ? 20.135 3.742 2.312 1.00 84.06 94 ARG A CA 1
ATOM 772 C C . ARG A 1 94 ? 21.211 3.256 3.281 1.00 84.06 94 ARG A C 1
ATOM 774 O O . ARG A 1 94 ? 22.033 4.052 3.742 1.00 84.06 94 ARG A O 1
ATOM 781 N N . GLY A 1 95 ? 21.156 1.976 3.649 1.00 78.44 95 GLY A N 1
ATOM 782 C CA . GLY A 1 95 ? 21.920 1.456 4.789 1.00 78.44 95 GLY A CA 1
ATOM 783 C C . GLY A 1 95 ? 21.504 2.148 6.093 1.00 78.44 95 GLY A C 1
ATOM 784 O O . GLY A 1 95 ? 20.319 2.189 6.424 1.00 78.44 95 GLY A O 1
ATOM 785 N N . ASP A 1 96 ? 22.463 2.743 6.803 1.00 77.75 96 ASP A N 1
ATOM 786 C CA . ASP A 1 96 ? 22.211 3.449 8.071 1.00 77.75 96 ASP A CA 1
ATOM 787 C C . ASP A 1 96 ? 21.917 4.948 7.906 1.00 77.75 96 ASP A C 1
ATOM 789 O O . ASP A 1 96 ? 21.530 5.621 8.862 1.00 77.75 96 ASP A O 1
ATOM 793 N N . SER A 1 97 ? 22.068 5.493 6.695 1.00 80.81 97 SER A N 1
ATOM 794 C CA . SER A 1 97 ? 21.873 6.923 6.434 1.00 80.81 97 SER A CA 1
ATOM 795 C C . SER A 1 97 ? 20.481 7.225 5.871 1.00 80.81 97 SER A C 1
ATOM 797 O O . SER A 1 97 ? 20.022 6.510 4.976 1.00 80.81 97 SER A O 1
ATOM 799 N N . PRO A 1 98 ? 19.808 8.303 6.318 1.00 82.75 98 PRO A N 1
ATOM 800 C CA . PRO A 1 98 ? 18.538 8.721 5.735 1.00 82.75 98 PRO A CA 1
ATOM 801 C C . PRO A 1 98 ? 18.718 9.128 4.265 1.00 82.75 98 PRO A C 1
ATOM 803 O O . PRO A 1 98 ? 19.606 9.912 3.915 1.00 82.75 98 PRO A O 1
ATOM 806 N N . ALA A 1 99 ? 17.858 8.601 3.398 1.00 83.06 99 ALA A N 1
ATOM 807 C CA . ALA A 1 99 ? 17.863 8.854 1.965 1.00 83.06 99 ALA A CA 1
ATOM 808 C C . ALA A 1 99 ? 17.235 10.225 1.672 1.00 83.06 99 ALA A C 1
ATOM 810 O O . ALA A 1 99 ? 16.027 10.351 1.507 1.00 83.06 99 ALA A O 1
ATOM 811 N N . LYS A 1 100 ? 18.064 11.273 1.628 1.00 76.69 100 LYS A N 1
ATOM 812 C CA . LYS A 1 100 ? 17.600 12.651 1.375 1.00 76.69 100 LYS A CA 1
ATOM 813 C C . LYS A 1 100 ? 17.353 12.964 -0.104 1.00 76.69 100 LYS A C 1
ATOM 815 O O . LYS A 1 100 ? 16.581 13.863 -0.405 1.00 76.69 100 LYS A O 1
ATOM 820 N N . ASN A 1 101 ? 17.998 12.222 -1.007 1.00 78.88 10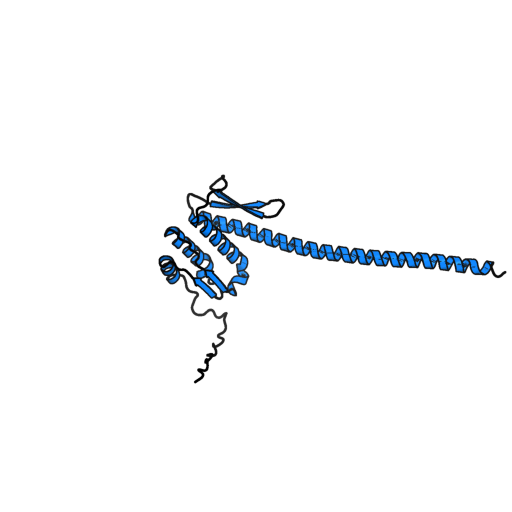1 ASN A N 1
ATOM 821 C CA . ASN A 1 101 ? 17.927 12.443 -2.451 1.00 78.88 101 ASN A CA 1
ATOM 822 C C . ASN A 1 101 ? 17.371 11.191 -3.133 1.00 78.88 101 ASN A C 1
ATOM 824 O O . ASN A 1 101 ? 18.093 10.198 -3.272 1.00 78.88 101 ASN A O 1
ATOM 828 N N . LEU A 1 102 ? 16.104 11.252 -3.534 1.00 79.00 102 LEU A N 1
ATOM 829 C CA . LEU A 1 102 ? 15.435 10.231 -4.337 1.00 79.00 102 LEU A CA 1
ATOM 830 C C . LEU A 1 102 ? 15.336 10.727 -5.778 1.00 79.00 102 LEU A C 1
ATOM 832 O O . LEU A 1 102 ? 15.006 11.888 -6.020 1.00 79.00 102 LEU A O 1
ATOM 836 N N . SER A 1 103 ? 15.633 9.850 -6.726 1.00 77.44 103 SER A N 1
ATOM 837 C CA . SER A 1 103 ? 15.302 10.069 -8.129 1.00 77.44 103 SER A CA 1
ATOM 838 C C . SER A 1 103 ? 13.786 10.012 -8.337 1.00 77.44 103 SER A C 1
ATOM 840 O O . SER A 1 103 ? 13.054 9.419 -7.544 1.00 77.44 103 SER A O 1
ATOM 842 N N . GLU A 1 104 ? 13.310 10.593 -9.437 1.00 76.62 104 GLU A N 1
ATOM 843 C CA . GLU A 1 104 ? 11.896 10.524 -9.828 1.00 76.62 104 GLU A CA 1
ATOM 844 C C . GLU A 1 104 ? 11.404 9.071 -9.928 1.00 76.62 104 GLU A C 1
ATOM 846 O O . GLU A 1 104 ? 10.314 8.742 -9.456 1.00 76.62 104 GLU A O 1
ATOM 851 N N . GLY A 1 105 ? 12.253 8.179 -10.449 1.00 76.00 105 GLY A N 1
ATOM 852 C CA . GLY A 1 105 ? 11.937 6.760 -10.543 1.00 76.00 105 GLY A CA 1
ATOM 853 C C . GLY A 1 105 ? 11.862 6.045 -9.202 1.00 76.00 105 GLY A C 1
ATOM 854 O O . GLY A 1 105 ? 10.942 5.260 -8.993 1.00 76.00 105 GLY A O 1
ATOM 855 N N . GLU A 1 106 ? 12.756 6.356 -8.261 1.00 78.69 106 GLU A N 1
ATOM 856 C CA . GLU A 1 106 ? 12.675 5.808 -6.902 1.00 78.69 106 GLU A CA 1
ATOM 857 C C . GLU A 1 106 ? 11.397 6.270 -6.193 1.00 78.69 106 GLU A C 1
ATOM 859 O O . GLU A 1 106 ? 10.721 5.452 -5.574 1.00 78.69 106 GLU A O 1
ATOM 864 N N . CYS A 1 107 ? 11.017 7.546 -6.324 1.00 81.12 107 CYS A N 1
ATOM 865 C CA . CYS A 1 107 ? 9.762 8.060 -5.767 1.00 81.12 107 CYS A CA 1
ATOM 866 C C . CYS A 1 107 ? 8.539 7.321 -6.328 1.00 81.12 107 CYS A C 1
ATOM 868 O O . CYS A 1 107 ? 7.679 6.886 -5.561 1.00 81.12 107 CYS A O 1
ATOM 870 N N . SER A 1 108 ? 8.482 7.155 -7.653 1.00 80.94 108 SER A N 1
ATOM 871 C CA . SER A 1 108 ? 7.393 6.453 -8.343 1.00 80.94 108 SER A CA 1
ATOM 872 C C . SER A 1 108 ? 7.301 4.986 -7.903 1.00 80.94 108 SER A C 1
ATOM 874 O O . SER A 1 108 ? 6.230 4.488 -7.556 1.00 80.94 108 SER A O 1
ATOM 876 N N . LEU A 1 109 ? 8.449 4.315 -7.792 1.00 81.38 109 LEU A N 1
ATOM 877 C CA . LEU A 1 109 ? 8.540 2.922 -7.369 1.00 81.38 109 LEU A CA 1
ATOM 878 C C . LEU A 1 109 ? 8.116 2.736 -5.906 1.00 81.38 109 LEU A C 1
ATOM 880 O O . LEU A 1 109 ? 7.351 1.823 -5.603 1.00 81.38 109 LEU A O 1
ATOM 884 N N . ILE A 1 110 ? 8.548 3.618 -5.000 1.00 82.56 110 ILE A N 1
ATOM 885 C CA . ILE A 1 110 ? 8.130 3.586 -3.590 1.00 82.56 110 ILE A CA 1
ATOM 886 C C . ILE A 1 110 ? 6.617 3.790 -3.469 1.00 82.56 110 ILE A C 1
ATOM 888 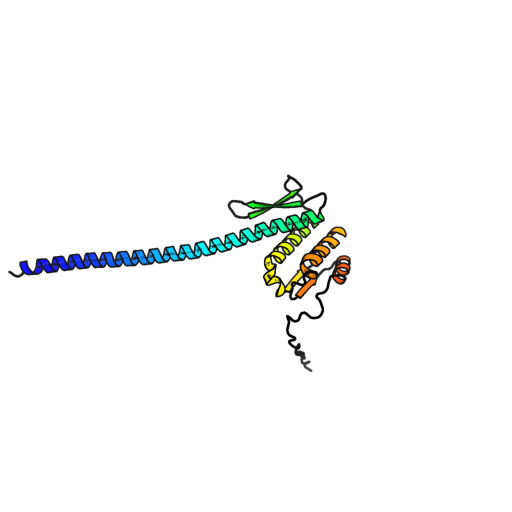O O . ILE A 1 110 ? 5.962 3.052 -2.731 1.00 82.56 110 ILE A O 1
ATOM 892 N N . ALA A 1 111 ? 6.052 4.750 -4.207 1.00 84.44 111 ALA A N 1
ATOM 893 C CA . ALA A 1 111 ? 4.612 4.987 -4.224 1.00 84.44 111 ALA A CA 1
ATOM 894 C C . ALA A 1 111 ? 3.845 3.751 -4.719 1.00 84.44 111 ALA A C 1
ATOM 896 O O . ALA A 1 111 ? 2.845 3.355 -4.116 1.00 84.44 111 ALA A O 1
ATOM 897 N N . PHE A 1 112 ? 4.349 3.093 -5.764 1.00 85.81 112 PHE A N 1
ATOM 898 C CA . PHE A 1 112 ? 3.747 1.873 -6.285 1.00 85.81 112 PHE A CA 1
ATOM 899 C C . PHE A 1 112 ? 3.843 0.698 -5.301 1.00 85.81 112 PHE A C 1
ATOM 901 O O . PHE A 1 112 ? 2.848 0.020 -5.051 1.00 85.81 112 PHE A O 1
ATOM 908 N N . CYS A 1 113 ? 5.001 0.486 -4.669 1.00 84.88 113 CYS A N 1
ATOM 909 C CA . CYS A 1 113 ? 5.163 -0.525 -3.620 1.00 84.88 113 CYS A CA 1
ATOM 910 C C . CYS A 1 113 ? 4.199 -0.290 -2.453 1.00 84.88 113 CYS A C 1
ATOM 912 O O . CYS A 1 113 ? 3.620 -1.245 -1.938 1.00 84.88 113 CYS A O 1
ATOM 914 N N . TYR A 1 114 ? 4.003 0.967 -2.047 1.00 85.31 114 TYR A N 1
ATOM 915 C CA . TYR A 1 114 ? 3.043 1.322 -1.003 1.00 85.31 114 TYR A CA 1
ATOM 916 C C . TYR A 1 114 ? 1.608 0.990 -1.416 1.00 85.31 114 TYR A C 1
ATOM 918 O O . TYR A 1 114 ? 0.875 0.369 -0.647 1.00 85.31 114 TYR A O 1
ATOM 926 N N . PHE A 1 115 ? 1.224 1.330 -2.649 1.00 85.81 115 PHE A N 1
ATOM 927 C CA . PHE A 1 115 ? -0.080 0.970 -3.199 1.00 85.81 115 PHE A CA 1
ATOM 928 C C . PHE A 1 115 ? -0.313 -0.547 -3.173 1.00 85.81 115 PHE A C 1
ATOM 930 O O . PHE A 1 115 ? -1.350 -0.997 -2.692 1.00 85.81 115 PHE A O 1
ATOM 937 N N . ILE A 1 116 ? 0.663 -1.340 -3.620 1.00 85.25 116 ILE A N 1
ATOM 938 C CA . ILE A 1 116 ? 0.576 -2.806 -3.622 1.00 85.25 116 ILE A CA 1
ATOM 939 C C . ILE A 1 116 ? 0.512 -3.373 -2.199 1.00 85.25 116 ILE A C 1
ATOM 941 O O . ILE A 1 116 ? -0.304 -4.251 -1.929 1.00 85.25 116 ILE A O 1
ATOM 945 N N . ALA A 1 117 ? 1.316 -2.854 -1.268 1.00 83.56 117 ALA A N 1
ATOM 946 C CA . ALA A 1 117 ? 1.286 -3.279 0.130 1.00 83.56 117 ALA A CA 1
ATOM 947 C C . ALA A 1 117 ? -0.080 -3.008 0.780 1.00 83.56 117 ALA A C 1
ATOM 949 O O . ALA A 1 117 ? -0.620 -3.885 1.459 1.00 83.56 117 ALA A O 1
ATOM 950 N N . LYS A 1 118 ? -0.659 -1.829 0.520 1.00 81.38 118 LYS A N 1
ATOM 951 C CA . LYS A 1 118 ? -1.994 -1.449 0.997 1.00 81.38 118 LYS A CA 1
ATOM 952 C C . LYS A 1 118 ? -3.093 -2.269 0.330 1.00 81.38 118 LYS A C 1
ATOM 954 O O . LYS A 1 118 ? -4.062 -2.637 0.980 1.00 81.38 118 LYS A O 1
ATOM 959 N N . LEU A 1 119 ? -2.942 -2.590 -0.954 1.00 80.44 119 LEU A N 1
ATOM 960 C CA . LEU A 1 119 ? -3.861 -3.484 -1.647 1.00 80.44 119 LEU A CA 1
ATOM 961 C C . LEU A 1 119 ? -3.829 -4.871 -0.996 1.00 80.44 119 LEU A C 1
ATOM 963 O O . LEU A 1 119 ? -4.878 -5.396 -0.650 1.00 80.44 119 LEU A O 1
ATOM 967 N N . GLY A 1 120 ? -2.639 -5.415 -0.734 1.00 74.62 120 GLY A N 1
ATOM 968 C CA . GLY A 1 120 ? -2.464 -6.715 -0.089 1.00 74.62 120 GLY A CA 1
ATOM 969 C C . GLY A 1 120 ? -2.977 -6.794 1.354 1.00 74.62 120 GLY A C 1
ATOM 970 O O . GLY A 1 120 ? -3.336 -7.883 1.788 1.00 74.62 120 GLY A O 1
ATOM 971 N N . SER A 1 121 ? -3.041 -5.692 2.113 1.00 70.88 121 SER A N 1
ATOM 972 C CA . SER A 1 121 ? -3.677 -5.706 3.444 1.00 70.88 121 SER A CA 1
ATOM 973 C C . SER A 1 121 ? -5.207 -5.766 3.387 1.00 70.88 121 SER A C 1
ATOM 975 O O . SER A 1 121 ? -5.855 -6.143 4.358 1.00 70.88 121 SER A O 1
ATOM 977 N N . LEU A 1 122 ? -5.797 -5.503 2.219 1.00 70.81 122 LEU A N 1
ATOM 978 C CA . LEU A 1 122 ? -7.233 -5.613 1.976 1.00 70.81 122 LEU A CA 1
ATOM 979 C C . LEU A 1 122 ? -7.655 -7.006 1.484 1.00 70.81 122 LEU A C 1
ATOM 981 O O . LEU A 1 122 ? -8.769 -7.116 0.984 1.00 70.81 122 LEU A O 1
ATOM 985 N N . GLN A 1 123 ? -6.809 -8.043 1.594 1.00 63.34 123 GLN A N 1
ATOM 986 C CA . GLN A 1 123 ? -6.940 -9.357 0.928 1.00 63.34 123 GLN A CA 1
ATOM 987 C C . GLN A 1 123 ? -8.362 -9.957 0.925 1.00 63.34 123 GLN A C 1
ATOM 989 O O . GLN A 1 123 ? -8.841 -10.368 -0.131 1.00 63.34 123 GLN A O 1
ATOM 994 N N . ASP A 1 124 ? -9.093 -9.901 2.042 1.00 64.94 124 ASP A N 1
ATOM 995 C CA . ASP A 1 124 ? -10.475 -10.410 2.127 1.00 64.94 124 ASP A CA 1
ATOM 996 C C . ASP A 1 124 ? -11.492 -9.617 1.278 1.00 64.94 124 ASP A C 1
ATOM 998 O O . ASP A 1 124 ? -12.537 -10.135 0.886 1.00 64.94 124 ASP A O 1
ATOM 1002 N N . LYS A 1 125 ? -11.190 -8.351 0.970 1.00 65.25 125 LYS A N 1
ATOM 1003 C CA . LYS A 1 125 ? -12.028 -7.408 0.213 1.00 65.25 125 LYS A CA 1
ATOM 1004 C C . LYS A 1 125 ? -11.610 -7.250 -1.252 1.00 65.25 125 LYS A C 1
ATOM 1006 O O . LYS A 1 125 ? -12.422 -6.767 -2.041 1.00 65.25 125 LYS A O 1
ATOM 1011 N N . ILE A 1 126 ? -10.385 -7.630 -1.641 1.00 73.44 126 ILE A N 1
ATOM 1012 C CA . ILE A 1 126 ? -9.905 -7.425 -3.025 1.00 73.44 126 ILE A CA 1
ATOM 1013 C C . ILE A 1 126 ? -10.736 -8.250 -4.015 1.00 73.44 126 ILE A C 1
ATOM 1015 O O . ILE A 1 126 ? -11.046 -7.759 -5.098 1.00 73.44 126 ILE A O 1
ATOM 1019 N N . ASN A 1 127 ? -11.188 -9.446 -3.621 1.00 77.00 127 ASN A N 1
ATOM 1020 C CA . ASN A 1 127 ? -11.956 -10.349 -4.487 1.00 77.00 127 ASN A CA 1
ATOM 1021 C C . ASN A 1 127 ? -13.187 -9.685 -5.134 1.00 77.00 127 ASN A C 1
ATOM 1023 O O . ASN A 1 127 ? -13.510 -9.980 -6.283 1.00 77.00 127 ASN A O 1
ATOM 1027 N N . ASP A 1 128 ? -13.832 -8.746 -4.435 1.00 81.19 128 ASP A N 1
ATOM 1028 C CA . ASP A 1 128 ? -14.984 -7.986 -4.939 1.00 81.19 128 ASP A CA 1
ATOM 1029 C C . ASP A 1 128 ? -14.631 -6.571 -5.437 1.00 81.19 128 ASP A C 1
ATOM 1031 O O . ASP A 1 128 ? -15.497 -5.847 -5.945 1.00 81.19 128 ASP A O 1
ATOM 1035 N N . ALA A 1 129 ? -13.362 -6.173 -5.340 1.00 83.19 129 ALA A N 1
ATOM 1036 C CA . ALA A 1 129 ? -12.877 -4.853 -5.707 1.00 83.19 129 ALA A CA 1
ATOM 1037 C C . ALA A 1 129 ? -12.605 -4.714 -7.213 1.00 83.19 129 ALA A C 1
ATOM 1039 O O . ALA A 1 129 ? -12.166 -5.640 -7.903 1.00 83.19 129 ALA A O 1
ATOM 1040 N N . ILE A 1 130 ? -12.842 -3.501 -7.717 1.00 88.19 130 ILE A N 1
ATOM 1041 C CA . ILE A 1 130 ? -12.379 -3.063 -9.035 1.00 88.19 130 ILE A CA 1
ATOM 1042 C C . ILE A 1 130 ? -11.072 -2.306 -8.816 1.00 88.19 130 ILE A C 1
ATOM 1044 O O . ILE A 1 130 ? -11.064 -1.265 -8.162 1.00 88.19 130 ILE A O 1
ATOM 1048 N N . VAL A 1 131 ? -9.981 -2.831 -9.364 1.00 87.88 131 VAL A N 1
ATOM 1049 C CA . VAL A 1 131 ? -8.650 -2.233 -9.278 1.00 87.88 131 VAL A CA 1
ATOM 1050 C C . VAL A 1 131 ? -8.394 -1.440 -10.554 1.00 87.88 131 VAL A C 1
ATOM 1052 O O . VAL A 1 131 ? -8.472 -1.984 -11.656 1.00 87.88 131 VAL A O 1
ATOM 1055 N N . TRP A 1 132 ? -8.094 -0.152 -10.406 1.00 90.75 132 TRP A N 1
ATOM 1056 C CA . TRP A 1 132 ? -7.709 0.730 -11.504 1.00 90.75 132 TRP A CA 1
ATOM 1057 C C . TRP A 1 132 ? -6.306 1.269 -11.251 1.00 90.75 132 TRP A C 1
ATOM 1059 O O . TRP A 1 132 ? -6.072 1.925 -10.239 1.00 90.75 132 TRP A O 1
ATOM 1069 N N . ILE A 1 133 ? -5.388 1.001 -12.173 1.00 89.50 133 ILE A N 1
ATOM 1070 C CA . ILE A 1 133 ? -4.012 1.489 -12.135 1.00 89.50 133 ILE A CA 1
ATOM 1071 C C . ILE A 1 133 ? -3.819 2.380 -13.356 1.00 89.50 133 ILE A C 1
ATOM 1073 O O . ILE A 1 133 ? -3.813 1.890 -14.486 1.00 89.50 133 ILE A O 1
ATOM 1077 N N . ASP A 1 134 ? -3.684 3.684 -13.125 1.00 88.56 134 ASP A N 1
ATOM 1078 C CA . A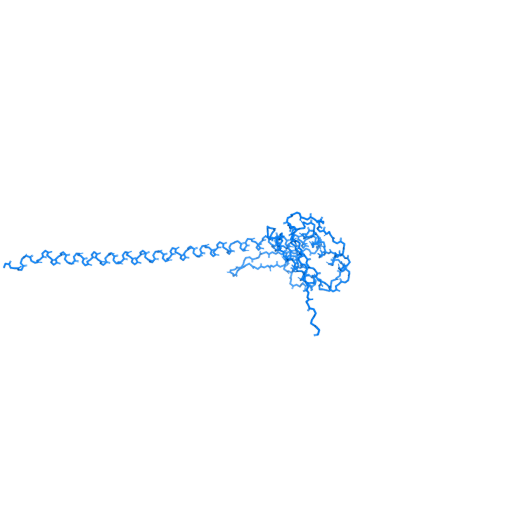SP A 1 134 ? -3.399 4.633 -14.195 1.00 88.56 134 ASP A CA 1
ATOM 1079 C C . ASP A 1 134 ? -1.901 4.878 -14.301 1.00 88.56 134 ASP A C 1
ATOM 1081 O O . ASP A 1 134 ? -1.282 5.365 -13.362 1.00 88.56 134 ASP A O 1
ATOM 1085 N N . ASP A 1 135 ? -1.348 4.472 -15.437 1.00 86.31 135 ASP A N 1
ATOM 1086 C CA . ASP A 1 135 ? 0.028 4.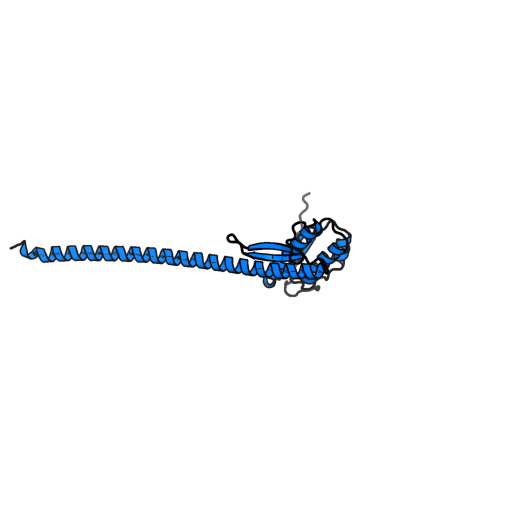669 -15.866 1.00 86.31 135 ASP A CA 1
ATOM 1087 C C . ASP A 1 135 ? 1.068 4.495 -14.750 1.00 86.31 135 ASP A C 1
ATOM 1089 O O . ASP A 1 135 ? 1.682 5.460 -14.294 1.00 86.31 135 ASP A O 1
ATOM 1093 N N . PRO A 1 136 ? 1.322 3.248 -14.313 1.00 82.69 136 PRO A N 1
ATOM 1094 C CA . PRO A 1 136 ? 2.197 2.978 -13.172 1.00 82.69 136 PRO A CA 1
ATOM 1095 C C . PRO A 1 136 ? 3.686 3.245 -13.465 1.00 82.69 136 PRO A C 1
ATOM 1097 O O . PRO A 1 136 ? 4.550 2.841 -12.690 1.00 82.69 136 PRO A O 1
ATOM 1100 N N . ILE A 1 137 ? 4.004 3.868 -14.604 1.00 80.88 137 ILE A N 1
ATOM 1101 C CA . ILE A 1 137 ? 5.358 4.120 -15.084 1.00 80.88 137 ILE A CA 1
ATOM 1102 C C . ILE A 1 137 ? 5.456 5.562 -15.575 1.00 80.88 137 ILE A C 1
ATOM 1104 O O . ILE A 1 137 ? 5.018 5.892 -16.673 1.00 80.88 137 ILE A O 1
ATOM 1108 N N . SER A 1 138 ? 6.141 6.396 -14.801 1.00 61.62 138 SER A N 1
ATOM 1109 C CA . SER A 1 138 ? 6.548 7.741 -15.205 1.00 61.62 138 SER A CA 1
ATOM 1110 C C . SER A 1 138 ? 8.014 7.710 -15.662 1.00 61.62 138 SER A C 1
ATOM 1112 O O . SER A 1 138 ? 8.927 7.787 -14.843 1.00 61.62 138 SER A O 1
ATOM 1114 N N . SER A 1 139 ? 8.250 7.555 -16.970 1.00 60.91 139 SER A N 1
ATOM 1115 C CA . SER A 1 139 ? 9.570 7.759 -17.611 1.00 60.91 139 SER A CA 1
ATOM 1116 C C . SER A 1 139 ? 10.722 6.833 -17.174 1.00 60.91 139 SER A C 1
ATOM 1118 O O . SER A 1 139 ? 11.842 7.296 -16.960 1.00 60.91 139 SER A O 1
ATOM 1120 N N . LEU A 1 140 ? 10.494 5.520 -17.057 1.00 62.41 140 LEU A N 1
ATOM 1121 C CA . LEU A 1 140 ? 11.500 4.618 -16.484 1.00 62.41 140 LEU A CA 1
ATOM 1122 C C . LEU A 1 140 ? 12.295 3.782 -17.493 1.00 62.41 140 LEU A C 1
ATOM 1124 O O . LEU A 1 140 ? 11.789 3.365 -18.534 1.00 62.41 140 LEU A O 1
ATOM 1128 N N . ASP A 1 141 ? 13.547 3.504 -17.111 1.00 67.94 141 ASP A N 1
ATOM 1129 C CA . ASP A 1 141 ? 14.415 2.520 -17.750 1.00 67.94 141 ASP A CA 1
ATOM 1130 C C . ASP A 1 141 ? 13.787 1.112 -17.732 1.00 67.94 141 ASP A C 1
ATOM 1132 O O . ASP A 1 141 ? 12.965 0.774 -16.876 1.00 67.94 141 ASP A O 1
ATOM 1136 N N . SER A 1 142 ? 14.179 0.279 -18.692 1.00 69.06 142 SER A N 1
ATOM 1137 C CA . SER A 1 142 ? 13.649 -1.071 -18.914 1.00 69.06 142 SER A CA 1
ATOM 1138 C C . SER A 1 142 ? 13.616 -1.984 -17.671 1.00 69.06 142 SER A C 1
ATOM 1140 O O . SER A 1 142 ? 12.725 -2.829 -17.575 1.00 69.06 142 SER A O 1
ATOM 1142 N N . ASN A 1 143 ? 14.525 -1.819 -16.705 1.00 75.06 143 ASN A N 1
ATOM 1143 C CA . ASN A 1 143 ? 14.566 -2.594 -15.460 1.00 75.06 143 ASN A CA 1
ATOM 1144 C C . ASN A 1 143 ? 13.388 -2.264 -14.541 1.00 75.06 143 ASN A C 1
ATOM 1146 O O . ASN A 1 143 ? 12.748 -3.162 -13.992 1.00 75.06 143 ASN A O 1
ATOM 1150 N N . HIS A 1 144 ? 13.057 -0.983 -14.400 1.00 78.00 144 HIS A N 1
ATOM 1151 C CA . HIS A 1 144 ? 11.909 -0.557 -13.606 1.00 78.00 144 HIS A CA 1
ATOM 1152 C C . HIS A 1 144 ? 10.586 -1.010 -14.234 1.00 78.00 144 HIS A C 1
ATOM 1154 O O . HIS A 1 144 ? 9.679 -1.429 -13.517 1.00 78.00 144 HIS A O 1
ATOM 1160 N N . VAL A 1 145 ? 10.482 -0.985 -15.570 1.00 83.88 145 VAL A N 1
ATOM 1161 C CA . VAL A 1 145 ? 9.299 -1.489 -16.291 1.00 83.88 145 VAL A CA 1
ATOM 1162 C C . VAL A 1 145 ? 9.038 -2.950 -15.928 1.00 83.88 145 VAL A C 1
ATOM 1164 O O . VAL A 1 145 ? 7.908 -3.325 -15.605 1.00 83.88 145 VAL A O 1
ATOM 1167 N N . PHE A 1 146 ? 10.092 -3.768 -15.939 1.00 84.50 146 PHE A N 1
ATOM 1168 C CA . PHE A 1 146 ? 9.996 -5.179 -15.586 1.00 84.50 146 PHE A CA 1
ATOM 1169 C C . PHE A 1 146 ? 9.608 -5.393 -14.118 1.00 84.50 146 PHE A C 1
ATOM 1171 O O . PHE A 1 146 ? 8.833 -6.301 -13.816 1.00 84.50 146 PHE A O 1
ATOM 1178 N N . PHE A 1 147 ? 10.098 -4.557 -13.204 1.00 84.12 147 PHE A N 1
ATOM 1179 C CA . PHE A 1 147 ? 9.751 -4.646 -11.788 1.00 84.12 147 PHE A CA 1
ATOM 1180 C C . PHE A 1 147 ? 8.278 -4.358 -11.514 1.00 84.12 147 PHE A C 1
ATOM 1182 O O . PHE A 1 147 ? 7.605 -5.170 -10.881 1.00 84.12 147 PHE A O 1
ATOM 1189 N N . ILE A 1 148 ? 7.765 -3.239 -12.031 1.00 87.12 148 ILE A N 1
ATOM 1190 C CA . ILE A 1 148 ? 6.354 -2.865 -11.881 1.00 87.12 148 ILE A CA 1
ATOM 1191 C C . ILE A 1 148 ? 5.460 -3.969 -12.449 1.00 87.12 148 ILE A C 1
ATOM 1193 O O . ILE A 1 148 ? 4.516 -4.407 -11.791 1.00 87.12 148 ILE A O 1
ATOM 1197 N N . TYR A 1 149 ? 5.807 -4.487 -13.630 1.00 88.75 149 TYR A N 1
ATOM 1198 C CA . TYR A 1 149 ? 5.140 -5.650 -14.208 1.00 88.75 149 TYR A CA 1
ATOM 1199 C C . TYR A 1 149 ? 5.179 -6.866 -13.270 1.00 88.75 149 TYR A C 1
ATOM 1201 O O . TYR A 1 149 ? 4.140 -7.462 -13.004 1.00 88.75 149 TYR A O 1
ATOM 1209 N N . SER A 1 150 ? 6.352 -7.215 -12.739 1.00 87.00 150 SER A N 1
ATOM 1210 C CA . SER A 1 150 ? 6.533 -8.388 -11.876 1.00 87.00 150 SER A CA 1
ATOM 1211 C C . SER A 1 150 ? 5.743 -8.280 -10.570 1.00 87.00 150 SER A C 1
ATOM 1213 O O . SER A 1 150 ? 5.203 -9.280 -10.096 1.00 87.00 150 SER A O 1
ATOM 1215 N N . LEU A 1 151 ? 5.618 -7.079 -9.999 1.00 86.50 151 LEU A N 1
ATOM 1216 C CA . LEU A 1 151 ? 4.776 -6.837 -8.826 1.00 86.50 151 LEU A CA 1
ATOM 1217 C C . LEU A 1 151 ? 3.291 -7.022 -9.144 1.00 86.50 151 LEU A C 1
ATOM 1219 O O . LEU A 1 151 ? 2.599 -7.733 -8.418 1.00 86.50 151 LEU A O 1
ATOM 1223 N N . ILE A 1 152 ? 2.805 -6.432 -10.240 1.00 88.44 152 ILE A N 1
ATOM 1224 C CA . ILE A 1 152 ? 1.407 -6.594 -10.673 1.00 88.44 152 ILE A CA 1
ATOM 1225 C C . ILE A 1 152 ? 1.107 -8.069 -10.939 1.00 88.44 152 ILE A C 1
ATOM 1227 O O . ILE A 1 152 ? 0.088 -8.590 -10.489 1.00 88.44 152 ILE A O 1
ATOM 1231 N N . GLU A 1 153 ? 2.005 -8.750 -11.644 1.00 88.12 153 GLU A N 1
ATOM 1232 C CA . GLU A 1 153 ? 1.852 -10.155 -11.992 1.00 88.12 153 GLU A CA 1
ATOM 1233 C C . GLU 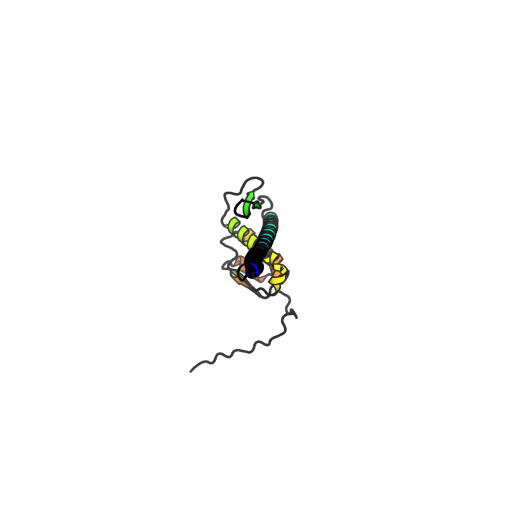A 1 153 ? 1.812 -11.041 -10.742 1.00 88.12 153 GLU A C 1
ATOM 1235 O O . GLU A 1 153 ? 0.922 -11.877 -10.604 1.00 88.12 153 GLU A O 1
ATOM 1240 N N . SER A 1 154 ? 2.752 -10.851 -9.812 1.00 84.44 154 SER A N 1
ATOM 1241 C CA . SER A 1 154 ? 2.886 -11.709 -8.630 1.00 84.44 154 SER A CA 1
ATOM 1242 C C . SER A 1 154 ? 1.807 -11.476 -7.575 1.00 84.44 154 SER A C 1
ATOM 1244 O O . SER A 1 154 ? 1.326 -12.455 -7.013 1.00 84.44 154 SER A O 1
ATOM 1246 N N . VAL A 1 155 ? 1.415 -10.222 -7.330 1.00 81.06 155 VAL A N 1
ATOM 1247 C CA . VAL A 1 155 ? 0.470 -9.876 -6.256 1.00 81.06 155 VAL A CA 1
ATOM 1248 C C . VAL A 1 155 ? -0.976 -9.854 -6.743 1.00 81.06 155 VAL A C 1
ATOM 1250 O O . VAL A 1 155 ? -1.872 -10.260 -6.013 1.00 81.06 155 VAL A O 1
ATOM 1253 N N . ILE A 1 156 ? -1.227 -9.386 -7.969 1.00 82.94 156 ILE A N 1
ATOM 1254 C CA . ILE A 1 156 ? -2.592 -9.173 -8.468 1.00 82.94 156 ILE A CA 1
ATOM 1255 C C . ILE A 1 156 ? -2.976 -10.273 -9.461 1.00 82.94 156 ILE A C 1
ATOM 1257 O O . ILE A 1 156 ? -3.953 -10.993 -9.254 1.00 82.94 156 ILE A O 1
ATOM 1261 N N . ALA A 1 157 ? -2.228 -10.417 -10.559 1.00 81.69 157 ALA A N 1
ATOM 1262 C CA . ALA A 1 157 ? -2.650 -11.245 -11.690 1.00 81.69 157 ALA A CA 1
ATOM 1263 C C . ALA A 1 157 ? -2.648 -12.748 -11.371 1.00 81.69 157 ALA A C 1
ATOM 1265 O O . ALA A 1 157 ? -3.610 -13.444 -11.700 1.00 81.69 157 ALA A O 1
ATOM 1266 N N . LYS A 1 158 ? -1.592 -13.237 -10.712 1.00 79.69 158 LYS A N 1
ATOM 1267 C CA . LYS A 1 158 ? -1.405 -14.657 -10.393 1.00 79.69 158 LYS A CA 1
ATOM 1268 C C . LYS A 1 158 ? -2.363 -15.154 -9.316 1.00 79.69 158 LYS A C 1
ATOM 1270 O O . LYS A 1 158 ? -2.849 -16.277 -9.422 1.00 79.69 158 LYS A O 1
ATOM 1275 N N . GLU A 1 159 ? -2.638 -14.335 -8.304 1.00 75.19 159 GLU A N 1
ATOM 1276 C CA . GLU A 1 159 ? -3.623 -14.679 -7.275 1.00 75.19 159 GLU A CA 1
ATOM 1277 C C . GLU A 1 159 ? -5.061 -14.591 -7.812 1.00 75.19 159 GLU A C 1
ATOM 1279 O O . GLU A 1 159 ? -5.943 -15.284 -7.312 1.00 75.19 159 GLU A O 1
ATOM 1284 N N . ALA A 1 160 ? -5.295 -13.793 -8.865 1.00 71.88 160 ALA A N 1
ATOM 1285 C CA . ALA A 1 160 ? -6.612 -13.550 -9.464 1.00 71.88 160 ALA A CA 1
ATOM 1286 C C . ALA A 1 160 ? -7.671 -13.092 -8.441 1.00 71.88 160 ALA A C 1
ATOM 1288 O O . ALA A 1 160 ? -8.871 -13.311 -8.621 1.00 71.88 160 ALA A O 1
ATOM 1289 N N . THR A 1 161 ? -7.222 -12.428 -7.377 1.00 73.88 161 THR A N 1
ATOM 1290 C CA . THR A 1 161 ? -8.015 -11.994 -6.223 1.00 73.88 161 THR A CA 1
ATOM 1291 C C . THR A 1 161 ? -8.705 -10.658 -6.477 1.00 73.88 161 THR A C 1
ATOM 1293 O O . THR A 1 161 ? -8.699 -9.784 -5.627 1.00 73.88 161 THR A O 1
ATOM 1296 N N . TYR A 1 162 ? -9.288 -10.447 -7.659 1.00 84.62 162 TYR A N 1
ATOM 1297 C CA . TYR A 1 162 ? -9.962 -9.194 -8.013 1.00 84.62 162 TYR A CA 1
ATOM 1298 C C . TYR A 1 162 ? -11.185 -9.429 -8.894 1.00 84.62 162 TYR A C 1
ATOM 1300 O O . TYR A 1 162 ? -11.218 -10.339 -9.726 1.00 84.62 162 TYR A O 1
ATOM 1308 N N . LYS A 1 163 ? -12.179 -8.543 -8.786 1.00 85.50 163 LYS A N 1
ATOM 1309 C CA . LYS A 1 163 ? -13.362 -8.587 -9.654 1.00 85.50 163 LYS A CA 1
ATOM 1310 C C . LYS A 1 163 ? -13.041 -8.102 -11.059 1.00 85.50 163 LYS A C 1
ATOM 1312 O O . LYS A 1 163 ? -13.489 -8.682 -12.049 1.00 85.50 163 LYS A O 1
ATOM 1317 N N . GLN A 1 164 ? -12.302 -6.999 -11.150 1.00 87.56 164 GLN A N 1
ATOM 1318 C CA . GLN A 1 164 ? -11.863 -6.436 -12.420 1.00 87.56 164 GLN A CA 1
ATOM 1319 C C . GLN A 1 164 ? -10.586 -5.618 -12.238 1.00 87.56 164 GLN A C 1
ATOM 1321 O O . GLN A 1 164 ? -10.496 -4.826 -11.307 1.00 87.56 164 GLN A O 1
ATOM 1326 N N . LEU A 1 165 ? -9.630 -5.798 -13.149 1.00 89.00 165 LEU A N 1
ATOM 1327 C CA . LEU A 1 165 ? -8.376 -5.053 -13.195 1.00 89.00 165 LEU A CA 1
ATOM 1328 C C . LEU A 1 165 ? -8.334 -4.224 -14.478 1.00 89.00 165 LEU A C 1
ATOM 1330 O O . LEU A 1 165 ? -8.444 -4.764 -15.581 1.00 89.00 165 LEU A O 1
ATOM 1334 N N . PHE A 1 166 ? -8.169 -2.917 -14.324 1.00 91.19 166 PHE A N 1
ATOM 1335 C CA . PHE A 1 166 ? -7.899 -1.983 -15.404 1.00 91.19 166 PHE A CA 1
ATOM 1336 C C . PHE A 1 166 ? -6.508 -1.401 -15.217 1.00 91.19 166 PHE A C 1
ATOM 1338 O O . PHE A 1 166 ? -6.177 -0.913 -14.138 1.00 91.19 166 PHE A O 1
ATOM 1345 N N . ILE A 1 167 ? -5.711 -1.450 -16.279 1.00 91.44 167 ILE A N 1
ATOM 1346 C CA . ILE A 1 167 ? -4.396 -0.821 -16.317 1.00 91.44 167 ILE A CA 1
ATOM 1347 C C . ILE A 1 167 ? -4.349 0.037 -17.574 1.00 91.44 167 ILE A C 1
ATOM 1349 O O . ILE A 1 167 ? -4.459 -0.490 -18.685 1.00 91.44 167 ILE A O 1
ATOM 1353 N N . SER A 1 168 ? -4.212 1.346 -17.400 1.00 91.44 168 SER A N 1
ATOM 1354 C CA . SER A 1 168 ? -3.881 2.276 -18.478 1.00 91.44 168 SER A CA 1
ATOM 1355 C C . SER A 1 168 ? -2.386 2.549 -18.470 1.00 91.44 168 SER A C 1
ATOM 1357 O O . SER A 1 168 ? -1.736 2.523 -17.432 1.00 91.44 168 SER A O 1
ATOM 1359 N N . THR A 1 169 ? -1.815 2.764 -19.649 1.00 89.56 169 THR A N 1
ATOM 1360 C CA . THR A 1 169 ? -0.434 3.220 -19.790 1.00 89.56 169 THR A CA 1
ATOM 1361 C C . THR A 1 169 ? -0.235 3.841 -21.162 1.00 89.56 169 THR A C 1
ATOM 1363 O O . THR A 1 169 ? -0.891 3.438 -22.130 1.00 89.56 169 THR A O 1
ATOM 1366 N N . HIS A 1 170 ? 0.693 4.788 -21.259 1.00 88.50 170 HIS A N 1
ATOM 1367 C CA . HIS A 1 170 ? 1.186 5.288 -22.541 1.00 88.50 170 HIS A CA 1
ATOM 1368 C C . HIS A 1 170 ? 2.467 4.565 -23.007 1.00 88.50 170 HIS A C 1
ATOM 1370 O O . HIS A 1 170 ? 2.903 4.752 -24.144 1.00 88.50 170 HIS A O 1
ATOM 1376 N N . ASN A 1 171 ? 3.070 3.716 -22.164 1.00 86.38 171 ASN A N 1
ATOM 1377 C CA . ASN A 1 171 ? 4.329 3.031 -22.449 1.00 86.38 171 ASN A CA 1
ATOM 1378 C C . ASN A 1 171 ? 4.104 1.729 -23.247 1.00 86.38 171 ASN A C 1
ATOM 1380 O O . ASN A 1 171 ? 3.488 0.771 -22.771 1.00 86.38 171 ASN A O 1
ATOM 1384 N N . LEU A 1 172 ? 4.636 1.670 -24.474 1.00 87.62 172 LEU A N 1
ATOM 1385 C CA . LEU A 1 172 ? 4.458 0.522 -25.373 1.00 87.62 172 LEU A CA 1
ATOM 1386 C C . LEU A 1 172 ? 5.216 -0.733 -24.931 1.00 87.62 172 LEU A C 1
ATOM 1388 O O . LEU A 1 172 ? 4.740 -1.841 -25.181 1.00 87.62 172 LEU A O 1
ATOM 1392 N N . ASP A 1 173 ? 6.380 -0.586 -24.300 1.00 86.44 173 ASP A N 1
ATOM 1393 C CA . ASP A 1 173 ? 7.146 -1.730 -23.806 1.00 86.44 173 ASP A CA 1
ATOM 1394 C C . ASP A 1 173 ? 6.455 -2.355 -22.602 1.00 86.44 173 ASP A C 1
ATOM 1396 O O . ASP A 1 173 ? 6.282 -3.572 -22.551 1.00 86.44 173 ASP A O 1
ATOM 1400 N N . PHE A 1 174 ? 5.924 -1.525 -21.708 1.00 88.31 174 PHE A N 1
ATOM 1401 C CA . PHE A 1 174 ? 5.070 -1.993 -20.629 1.00 88.31 174 PHE A CA 1
ATOM 1402 C C . PHE A 1 174 ? 3.810 -2.678 -21.158 1.00 88.31 174 PHE A C 1
ATOM 1404 O O . PHE A 1 174 ? 3.469 -3.770 -20.712 1.00 88.31 174 PHE A O 1
ATOM 1411 N N . LEU A 1 175 ? 3.168 -2.125 -22.192 1.00 88.94 175 LEU A N 1
ATOM 1412 C CA . LEU A 1 175 ? 2.013 -2.759 -22.828 1.00 88.94 175 LEU A CA 1
ATOM 1413 C C . LEU A 1 175 ? 2.332 -4.158 -23.390 1.00 88.94 175 LEU A C 1
ATOM 1415 O O . LEU A 1 175 ? 1.463 -5.034 -23.363 1.00 88.94 175 LEU A O 1
ATOM 1419 N N . LYS A 1 176 ? 3.551 -4.401 -23.896 1.00 89.25 176 LYS A N 1
ATOM 1420 C CA . LYS A 1 176 ? 3.973 -5.747 -24.332 1.00 89.25 176 LYS A CA 1
ATOM 1421 C C . LYS A 1 176 ? 3.992 -6.719 -23.155 1.00 89.25 176 LYS A C 1
ATOM 1423 O O . LYS A 1 176 ? 3.456 -7.817 -23.292 1.00 89.25 176 LYS A O 1
ATOM 1428 N N . TYR A 1 177 ? 4.533 -6.302 -22.011 1.00 89.00 177 TYR A N 1
ATOM 1429 C CA . TYR A 1 177 ? 4.511 -7.097 -20.783 1.00 89.00 177 TYR A CA 1
ATOM 1430 C C . TYR A 1 177 ? 3.079 -7.333 -20.285 1.00 89.00 177 TYR A C 1
ATOM 1432 O O . TYR A 1 177 ? 2.695 -8.475 -20.052 1.00 89.00 177 TYR A O 1
ATOM 1440 N N . LEU A 1 178 ? 2.238 -6.293 -20.243 1.00 89.12 178 LEU A N 1
ATOM 1441 C CA . LEU A 1 178 ? 0.834 -6.407 -19.828 1.00 89.12 178 LEU A CA 1
ATOM 1442 C C . LEU A 1 178 ? 0.044 -7.421 -20.671 1.00 89.12 178 LEU A C 1
ATOM 1444 O O . LEU A 1 178 ? -0.816 -8.133 -20.156 1.00 89.12 178 LEU A O 1
ATOM 1448 N N . LYS A 1 179 ? 0.335 -7.532 -21.973 1.00 87.69 179 LYS A N 1
ATOM 1449 C CA . LYS A 1 179 ? -0.301 -8.531 -22.852 1.00 87.69 179 LYS A CA 1
ATOM 1450 C C . LYS A 1 179 ? 0.092 -9.973 -22.519 1.00 87.69 179 LYS A C 1
ATOM 1452 O O . LYS A 1 179 ? -0.678 -10.878 -22.850 1.00 87.69 179 LYS A O 1
ATOM 1457 N N . ALA A 1 180 ? 1.260 -10.169 -21.912 1.00 86.75 180 ALA A N 1
ATOM 1458 C CA . ALA A 1 180 ? 1.794 -11.463 -21.505 1.00 86.75 180 ALA A CA 1
ATOM 1459 C C . ALA A 1 180 ? 1.404 -11.867 -20.070 1.00 86.75 180 ALA A C 1
ATOM 1461 O O . ALA A 1 180 ? 1.682 -13.002 -19.691 1.00 86.75 180 ALA A O 1
ATOM 1462 N N . MET A 1 181 ? 0.745 -10.983 -19.308 1.00 86.81 181 MET A N 1
ATOM 1463 C CA . MET A 1 181 ? 0.291 -11.272 -17.941 1.00 86.81 181 MET A CA 1
ATOM 1464 C C . MET A 1 181 ? -0.610 -12.504 -17.860 1.00 86.81 181 MET A C 1
ATOM 1466 O O . MET A 1 181 ? -1.388 -12.801 -18.783 1.00 86.81 181 MET A O 1
ATOM 1470 N N . THR A 1 182 ? -0.573 -13.165 -16.703 1.00 86.00 182 THR A N 1
ATOM 1471 C CA . THR A 1 182 ? -1.506 -14.241 -16.378 1.00 86.00 182 THR A CA 1
ATOM 1472 C C . THR A 1 182 ? -2.929 -13.702 -16.396 1.00 86.00 182 THR A C 1
ATOM 1474 O O . THR A 1 182 ? -3.281 -12.728 -15.733 1.00 86.00 182 THR A O 1
ATOM 1477 N N . LYS A 1 183 ? -3.779 -14.351 -17.191 1.00 80.50 183 LYS A N 1
ATOM 1478 C CA . LYS A 1 183 ? -5.207 -14.043 -17.229 1.00 80.50 183 LYS A CA 1
ATOM 1479 C C . LYS A 1 183 ? -5.918 -14.911 -16.201 1.00 80.50 183 LYS A C 1
ATOM 1481 O O . LYS A 1 183 ? -5.581 -16.094 -16.101 1.00 80.50 183 LYS A O 1
ATOM 1486 N N . PRO A 1 184 ? -6.936 -14.380 -15.504 1.00 74.19 184 PRO A N 1
ATOM 1487 C CA . PRO A 1 184 ? -7.753 -15.208 -14.638 1.00 74.19 184 PRO A CA 1
ATOM 1488 C C . PRO A 1 184 ? -8.361 -16.352 -15.468 1.00 74.19 184 PRO A C 1
ATOM 1490 O O . PRO A 1 184 ? -8.707 -16.143 -16.643 1.00 74.19 184 PRO A O 1
ATOM 1493 N N . PRO A 1 185 ? -8.468 -17.567 -14.905 1.00 68.75 185 PRO A N 1
ATOM 1494 C CA . PRO A 1 185 ? -9.030 -18.706 -15.614 1.00 68.75 185 PRO A CA 1
ATOM 1495 C C . PRO A 1 185 ? -10.415 -18.351 -16.165 1.00 68.75 185 PRO A C 1
ATOM 1497 O O . PRO A 1 185 ? -11.249 -17.748 -15.485 1.00 68.75 185 PRO A O 1
ATOM 1500 N N . LYS A 1 186 ? -10.660 -18.692 -17.437 1.00 53.34 186 LYS A N 1
ATOM 1501 C CA . LYS A 1 186 ? -11.964 -18.472 -18.071 1.00 53.34 186 LYS A CA 1
ATOM 1502 C C . LYS A 1 186 ? -13.002 -19.353 -17.374 1.00 53.34 186 LYS A C 1
ATOM 1504 O O . LYS A 1 186 ? -13.090 -20.539 -17.668 1.00 53.34 186 LYS A O 1
ATOM 1509 N N . GLY A 1 187 ? -13.777 -18.747 -16.479 1.00 51.50 187 GLY A N 1
ATOM 1510 C CA . GLY A 1 187 ? -14.840 -19.406 -15.725 1.00 51.50 187 GLY A CA 1
ATOM 1511 C C . GLY A 1 187 ? -14.514 -19.479 -14.241 1.00 51.50 187 GLY A C 1
ATOM 1512 O O . GLY A 1 187 ? -14.072 -20.512 -13.753 1.00 51.50 187 GLY A O 1
ATOM 1513 N N . ASN A 1 188 ? -14.771 -18.388 -13.519 1.00 41.06 188 ASN A N 1
ATOM 1514 C CA . ASN A 1 188 ? -14.930 -18.461 -12.074 1.00 41.06 188 ASN A CA 1
ATOM 1515 C C . ASN A 1 188 ? -16.432 -18.691 -11.779 1.00 41.06 188 ASN A C 1
ATOM 1517 O O . ASN A 1 188 ? -17.234 -17.822 -12.132 1.00 41.06 188 ASN A O 1
ATOM 1521 N N . PRO A 1 189 ? -16.844 -19.820 -11.167 1.00 43.47 189 PRO A N 1
ATOM 1522 C CA . PRO A 1 189 ? -18.249 -20.112 -10.848 1.00 43.47 189 PRO A CA 1
ATOM 1523 C C . PRO A 1 189 ? -18.879 -19.127 -9.848 1.00 43.47 189 PRO A C 1
ATOM 1525 O O . PRO A 1 189 ? -20.094 -19.133 -9.663 1.00 43.47 189 PRO A O 1
ATOM 1528 N N . ALA A 1 190 ? -18.068 -18.287 -9.194 1.00 46.72 190 ALA A N 1
ATOM 1529 C CA . ALA A 1 190 ? -18.508 -17.344 -8.167 1.00 46.72 190 ALA A CA 1
ATOM 1530 C C . ALA A 1 190 ? -19.265 -16.114 -8.709 1.00 46.72 190 ALA A C 1
ATOM 1532 O O . ALA A 1 190 ? -19.980 -15.457 -7.956 1.00 46.72 190 ALA A O 1
ATOM 1533 N N . LEU A 1 191 ? -19.186 -15.818 -10.013 1.00 45.16 191 LEU A N 1
ATOM 1534 C CA . LEU A 1 191 ? -20.110 -14.887 -10.664 1.00 45.16 191 LEU A CA 1
ATOM 1535 C C . LEU A 1 191 ? -21.113 -15.689 -11.487 1.00 45.16 191 LEU A C 1
ATOM 1537 O O . LEU A 1 191 ? -20.883 -15.984 -12.658 1.00 45.16 191 LEU A O 1
ATOM 1541 N N . GLY A 1 192 ? -22.246 -16.017 -10.862 1.00 35.34 192 GLY A N 1
ATOM 1542 C CA . GLY A 1 192 ? -23.402 -16.561 -11.562 1.00 35.34 192 GLY A CA 1
ATOM 1543 C C . GLY A 1 192 ? -23.695 -15.742 -12.819 1.00 35.34 192 GLY A C 1
ATOM 1544 O O . GLY A 1 192 ? -23.737 -14.509 -12.780 1.00 35.34 192 GLY A O 1
ATOM 1545 N N . GLU A 1 193 ? -23.866 -16.441 -13.937 1.00 37.16 193 GLU A N 1
ATOM 1546 C CA . GLU A 1 193 ? -24.188 -15.883 -15.244 1.00 37.16 193 GLU A CA 1
ATOM 1547 C C . GLU A 1 193 ? -25.492 -15.069 -15.188 1.00 37.16 193 GLU A C 1
ATOM 1549 O O . GLU A 1 193 ? -26.571 -15.529 -15.562 1.00 37.16 193 GLU A O 1
ATOM 1554 N N . LYS A 1 194 ? -25.428 -13.802 -14.774 1.00 38.91 194 LYS A N 1
ATOM 1555 C CA . LYS A 1 194 ? -26.463 -12.844 -15.148 1.00 38.91 194 LYS A CA 1
ATOM 1556 C C . LYS A 1 194 ? -26.221 -12.500 -16.608 1.00 38.91 194 LYS A C 1
ATOM 1558 O O . LYS A 1 194 ? -25.401 -11.640 -16.930 1.00 38.91 194 LYS A O 1
ATOM 1563 N N . LYS A 1 195 ? -26.931 -13.221 -17.488 1.00 38.53 195 LYS A N 1
ATOM 1564 C CA . LYS A 1 195 ? -27.137 -12.879 -18.902 1.00 38.53 195 LYS A CA 1
ATOM 1565 C C . LYS A 1 195 ? -27.198 -11.359 -19.034 1.00 38.53 195 LYS A C 1
ATOM 1567 O O . LYS A 1 195 ? -28.145 -10.738 -18.557 1.00 38.53 195 LYS A O 1
ATOM 1572 N N . ARG A 1 196 ? -26.186 -10.764 -19.673 1.00 40.72 196 ARG A N 1
ATOM 1573 C CA . ARG A 1 196 ? -26.218 -9.353 -20.063 1.00 40.72 196 ARG A CA 1
ATOM 1574 C C . ARG A 1 196 ? -27.426 -9.174 -20.979 1.00 40.72 196 ARG A C 1
ATOM 1576 O O . ARG A 1 196 ? -27.413 -9.650 -22.114 1.00 40.72 196 ARG A O 1
ATOM 1583 N N . SER A 1 197 ? -28.486 -8.545 -20.480 1.00 35.12 197 SER A N 1
ATOM 1584 C CA . SER A 1 197 ? -29.568 -8.066 -21.329 1.00 35.12 197 SER A CA 1
ATOM 1585 C C . SER A 1 197 ? -28.963 -7.049 -22.294 1.00 35.12 197 SER A C 1
ATOM 1587 O O . SER A 1 197 ? -28.300 -6.094 -21.889 1.00 35.12 197 SER A O 1
ATOM 1589 N N . LYS A 1 198 ? -29.115 -7.302 -23.595 1.00 37.25 198 LYS A N 1
ATOM 1590 C CA . LYS A 1 198 ? -28.709 -6.361 -24.638 1.00 37.25 198 LYS A CA 1
ATOM 1591 C C . LYS A 1 198 ? -29.525 -5.084 -24.447 1.00 37.25 198 LYS A C 1
ATOM 1593 O O . LYS A 1 198 ? -30.729 -5.093 -24.678 1.00 37.25 198 LYS A O 1
ATOM 1598 N N . ILE A 1 199 ? -28.877 -4.004 -24.024 1.00 39.59 199 ILE A N 1
ATOM 1599 C CA . ILE A 1 199 ? -29.462 -2.666 -24.076 1.00 39.59 199 ILE A CA 1
ATOM 1600 C C . ILE A 1 199 ? -29.404 -2.241 -25.545 1.00 39.59 199 ILE A C 1
ATOM 1602 O O . ILE A 1 199 ? -28.340 -1.912 -26.065 1.00 39.59 199 ILE A O 1
ATOM 1606 N N . SER A 1 200 ? -30.537 -2.327 -26.239 1.00 39.00 200 SER A N 1
ATOM 1607 C CA . SER A 1 200 ? -30.722 -1.709 -27.549 1.00 39.00 200 SER A CA 1
ATOM 1608 C C . SER A 1 200 ? -30.917 -0.209 -27.353 1.00 39.00 200 SER A C 1
ATOM 1610 O O . SER A 1 200 ? -31.911 0.211 -26.762 1.00 39.00 200 SER A O 1
ATOM 1612 N N . ILE A 1 201 ? -29.974 0.592 -27.837 1.00 42.16 201 ILE A N 1
ATOM 1613 C CA . ILE A 1 201 ? -30.123 2.047 -27.917 1.00 42.16 201 ILE A CA 1
ATOM 1614 C C . ILE A 1 201 ? -31.055 2.332 -29.108 1.00 42.16 201 ILE A C 1
ATOM 1616 O O . ILE A 1 201 ? -30.745 1.877 -30.212 1.00 42.16 201 ILE A O 1
ATOM 1620 N N . PRO A 1 202 ? -32.191 3.028 -28.935 1.00 43.09 202 PRO A N 1
ATOM 1621 C CA . PRO A 1 202 ? -33.043 3.392 -30.055 1.00 43.09 202 PRO A CA 1
ATOM 1622 C C . PRO A 1 202 ? -32.418 4.573 -30.802 1.00 43.09 202 PRO A C 1
ATOM 1624 O O . PRO A 1 202 ? -32.155 5.622 -30.218 1.00 43.09 202 PRO A O 1
ATOM 1627 N N . THR A 1 203 ? -32.185 4.408 -32.100 1.00 44.62 203 THR A N 1
ATOM 1628 C CA . THR A 1 203 ? -31.863 5.510 -33.007 1.00 44.62 203 THR A CA 1
ATOM 1629 C C . THR A 1 203 ? -33.142 6.285 -33.321 1.00 44.62 203 THR A C 1
ATOM 1631 O O . THR A 1 203 ? -34.085 5.741 -33.897 1.00 44.62 203 THR A O 1
ATOM 1634 N N . SER A 1 204 ? -33.198 7.558 -32.927 1.00 55.56 204 SER A N 1
ATOM 1635 C CA . SER A 1 204 ? -34.218 8.487 -33.415 1.00 55.56 204 SER A CA 1
ATOM 1636 C C . SER A 1 204 ? -33.915 8.849 -34.870 1.00 55.56 204 SER A C 1
ATOM 1638 O O . SER A 1 204 ? -32.778 9.198 -35.192 1.00 55.56 204 SER A O 1
ATOM 1640 N N . LYS A 1 205 ? -34.936 8.723 -35.722 1.00 48.69 205 LYS A N 1
ATOM 1641 C CA . LYS A 1 205 ? -34.978 9.286 -37.077 1.00 48.69 205 LYS A CA 1
ATOM 1642 C C . LYS A 1 205 ? -34.905 10.808 -37.052 1.00 48.69 205 LYS A C 1
ATOM 1644 O O . LYS A 1 205 ? -35.407 11.385 -36.062 1.00 48.69 205 LYS A O 1
#

Sequence (205 aa):
MRYLRLLPLVHLEQKKKKLQNECSNTGKLKETYLHYKTNLKELNSEIELLEDQLSDEKEGAKKVTEYLNNFFGHSSLTLKCVDEEKGTKFSLYRGDSPAKNLSEGECSLIAFCYFIAKLGSLQDKINDAIVWIDDPISSLDSNHVFFIYSLIESVIAKEATYKQLFISTHNLDFLKYLKAMTKPPKGNPALGEKKRSKISIPTSK